Protein AF-A0A9X7WKX1-F1 (afdb_monomer_lite)

Structure (mmCIF, N/CA/C/O backbone):
data_AF-A0A9X7WKX1-F1
#
_entry.id   AF-A0A9X7WKX1-F1
#
loop_
_atom_site.group_PDB
_atom_site.id
_atom_site.type_symbol
_atom_site.label_atom_id
_atom_site.label_alt_id
_atom_site.label_comp_id
_atom_site.label_asym_id
_atom_site.label_entity_id
_atom_site.label_seq_id
_atom_site.pdbx_PDB_ins_code
_atom_site.Cartn_x
_atom_site.Cartn_y
_atom_site.Cartn_z
_atom_site.occupancy
_atom_site.B_iso_or_equiv
_atom_site.auth_seq_id
_atom_site.auth_comp_id
_atom_site.auth_asym_id
_atom_site.auth_atom_id
_atom_site.pdbx_PDB_model_num
ATOM 1 N N . MET A 1 1 ? -19.746 2.395 35.614 1.00 53.59 1 MET A N 1
ATOM 2 C CA . MET A 1 1 ? -18.979 1.524 34.699 1.00 53.59 1 MET A CA 1
ATOM 3 C C . MET A 1 1 ? -17.552 2.041 34.692 1.00 53.59 1 MET A C 1
ATOM 5 O O . MET A 1 1 ? -17.385 3.254 34.691 1.00 53.59 1 MET A O 1
ATOM 9 N N . GLY A 1 2 ? -16.551 1.169 34.827 1.00 64.75 2 GLY A N 1
ATOM 10 C CA . GLY A 1 2 ? -15.150 1.595 34.730 1.00 64.75 2 GLY A CA 1
ATOM 11 C C . GLY A 1 2 ? -14.825 2.104 33.319 1.00 64.75 2 GLY A C 1
ATOM 12 O O . GLY A 1 2 ? -15.605 1.838 32.403 1.00 64.75 2 GLY A O 1
ATOM 13 N N . PRO A 1 3 ? -13.713 2.834 33.128 1.00 78.44 3 PRO A N 1
ATOM 14 C CA . PRO A 1 3 ? -13.304 3.285 31.803 1.00 78.44 3 PRO A CA 1
ATOM 15 C C . PRO A 1 3 ? -13.100 2.075 30.885 1.00 78.44 3 PRO A C 1
ATOM 17 O O . PRO A 1 3 ? -12.323 1.172 31.201 1.00 78.44 3 PRO A O 1
ATOM 20 N N . THR A 1 4 ? -13.805 2.051 29.755 1.00 91.31 4 THR A N 1
ATOM 21 C CA . THR A 1 4 ? -13.655 0.996 28.750 1.00 91.31 4 THR A CA 1
ATOM 22 C C . THR A 1 4 ? -12.301 1.159 28.064 1.00 91.31 4 THR A C 1
ATOM 24 O O . THR A 1 4 ? -11.949 2.249 27.609 1.00 91.31 4 THR A O 1
ATOM 27 N N . ILE A 1 5 ? -11.521 0.080 28.014 1.00 92.38 5 ILE A N 1
ATOM 28 C CA . ILE A 1 5 ? -10.211 0.042 27.359 1.00 92.38 5 ILE A CA 1
ATOM 29 C C . ILE A 1 5 ? -10.339 -0.830 26.119 1.00 92.38 5 ILE A C 1
ATOM 31 O O . ILE A 1 5 ? -10.918 -1.917 26.167 1.00 92.38 5 ILE A O 1
ATOM 35 N N . VAL A 1 6 ? -9.780 -0.365 25.010 1.00 93.75 6 VAL A N 1
ATOM 36 C CA . VAL A 1 6 ? -9.761 -1.088 23.741 1.00 93.75 6 VAL A CA 1
ATOM 37 C C . VAL A 1 6 ? -8.342 -1.212 23.216 1.00 93.75 6 VAL A C 1
ATOM 39 O O . VAL A 1 6 ? -7.499 -0.348 23.449 1.00 93.75 6 VAL A O 1
ATOM 42 N N . ARG A 1 7 ? -8.099 -2.299 22.491 1.00 92.62 7 ARG A N 1
ATOM 43 C CA . ARG A 1 7 ? -6.919 -2.483 21.650 1.00 92.62 7 ARG A CA 1
ATOM 44 C C . ARG A 1 7 ? -7.227 -1.927 20.269 1.00 92.62 7 ARG A C 1
ATOM 46 O O . ARG A 1 7 ? -8.248 -2.291 19.680 1.00 92.62 7 ARG A O 1
ATOM 53 N N . VAL A 1 8 ? -6.361 -1.067 19.755 1.00 92.25 8 VAL A N 1
ATOM 54 C CA . VAL A 1 8 ? -6.493 -0.479 18.421 1.00 92.25 8 VAL A CA 1
ATOM 55 C C . VAL A 1 8 ? -5.255 -0.765 17.588 1.00 92.25 8 VAL A C 1
ATOM 57 O O . VAL A 1 8 ? -4.131 -0.654 18.064 1.00 92.25 8 VAL A O 1
ATOM 60 N N . ALA A 1 9 ? -5.464 -1.116 16.326 1.00 90.56 9 ALA A N 1
ATOM 61 C CA . ALA A 1 9 ? -4.398 -1.304 15.354 1.00 90.56 9 ALA A CA 1
ATOM 62 C C . ALA A 1 9 ? -4.385 -0.109 14.399 1.00 90.56 9 ALA A C 1
ATOM 64 O O . ALA A 1 9 ? -5.309 0.049 13.587 1.00 90.56 9 ALA A O 1
ATOM 65 N N . HIS A 1 10 ? -3.352 0.730 14.500 1.00 88.25 10 HIS A N 1
ATOM 66 C CA . HIS A 1 10 ? -3.158 1.867 13.604 1.00 88.25 10 HIS A CA 1
ATOM 67 C C . HIS A 1 10 ? -2.922 1.383 12.179 1.00 88.25 10 HIS A C 1
ATOM 69 O O . HIS A 1 10 ? -2.057 0.545 11.921 1.00 88.25 10 HIS A O 1
ATOM 75 N N . ARG A 1 11 ? -3.702 1.913 11.240 1.00 85.81 11 ARG A N 1
ATOM 76 C CA . ARG A 1 11 ? -3.636 1.495 9.843 1.00 85.81 11 ARG A CA 1
ATOM 77 C C . ARG A 1 11 ? -4.012 2.638 8.920 1.00 85.81 11 ARG A C 1
ATOM 79 O O . ARG A 1 11 ? -4.818 3.502 9.248 1.00 85.81 11 ARG A O 1
ATOM 86 N N . SER A 1 12 ? -3.426 2.628 7.732 1.00 82.00 12 SER A N 1
ATOM 87 C CA . SER A 1 12 ? -3.843 3.552 6.687 1.00 82.00 12 SER A CA 1
ATOM 88 C C . SER A 1 12 ? -5.227 3.150 6.190 1.00 82.00 12 SER A C 1
ATOM 90 O O . SER A 1 12 ? -5.458 1.982 5.893 1.00 82.00 12 SER A O 1
ATOM 92 N N . LEU A 1 13 ? -6.122 4.126 6.066 1.00 78.50 13 LEU A N 1
ATOM 93 C CA . LEU A 1 13 ? -7.462 3.920 5.519 1.00 78.50 13 LEU A CA 1
ATOM 94 C C . LEU A 1 13 ? -7.427 3.415 4.068 1.00 78.50 13 LEU A C 1
ATOM 96 O O . LEU A 1 13 ? -8.327 2.713 3.634 1.00 78.50 13 LEU A O 1
ATOM 100 N N . THR A 1 14 ? -6.379 3.770 3.322 1.00 71.12 14 THR A N 1
ATOM 101 C CA . THR A 1 14 ? -6.311 3.607 1.864 1.00 71.12 14 THR A CA 1
ATOM 102 C C . THR A 1 14 ? -5.214 2.657 1.394 1.00 71.12 14 THR A C 1
ATOM 104 O O . THR A 1 14 ? -5.159 2.344 0.206 1.00 71.12 14 THR A O 1
ATOM 107 N N . LYS A 1 15 ? -4.339 2.180 2.290 1.00 66.50 15 LYS A N 1
ATOM 108 C CA . LYS A 1 15 ? -3.291 1.208 1.946 1.00 66.50 15 LYS A CA 1
ATOM 109 C C . LYS A 1 15 ? -3.639 -0.165 2.516 1.00 66.50 15 LYS A C 1
ATOM 111 O O . LYS A 1 15 ? -4.034 -0.237 3.679 1.00 66.50 15 LYS A O 1
ATOM 116 N N . PRO A 1 16 ? -3.422 -1.255 1.761 1.00 52.03 16 PRO A N 1
ATOM 117 C CA . PRO A 1 16 ? -3.449 -2.588 2.339 1.00 52.03 16 PRO A CA 1
ATOM 118 C C . PRO A 1 16 ? -2.324 -2.682 3.379 1.00 52.03 16 PRO A C 1
ATOM 120 O O . PRO A 1 16 ? -1.144 -2.552 3.053 1.00 52.03 16 PRO A O 1
ATOM 123 N N . VAL A 1 17 ? -2.696 -2.837 4.648 1.00 51.16 17 VAL A N 1
ATOM 124 C CA . VAL A 1 17 ? -1.765 -3.081 5.756 1.00 51.16 17 VAL A CA 1
ATOM 125 C C . VAL A 1 17 ? -1.775 -4.582 6.038 1.00 51.16 17 VAL A C 1
ATOM 127 O O . VAL A 1 17 ? -2.829 -5.210 6.008 1.00 51.16 17 VAL A O 1
ATOM 130 N N . THR A 1 18 ? -0.601 -5.167 6.262 1.00 48.50 18 THR A N 1
ATOM 131 C CA . THR A 1 18 ? -0.462 -6.547 6.747 1.00 48.50 18 THR A CA 1
ATOM 132 C C . THR A 1 18 ? -1.034 -6.654 8.162 1.00 48.50 18 THR A C 1
ATOM 134 O O . THR A 1 18 ? -0.765 -5.769 8.969 1.00 48.50 18 THR A O 1
ATOM 137 N N . ASP A 1 19 ? -1.783 -7.720 8.459 1.00 50.75 19 ASP A N 1
ATOM 138 C CA . ASP A 1 19 ? -2.612 -7.885 9.675 1.00 50.75 19 ASP A CA 1
ATOM 139 C C . ASP A 1 19 ? -1.870 -7.766 11.031 1.00 50.75 19 ASP A C 1
ATOM 141 O O . ASP A 1 19 ? -2.520 -7.645 12.064 1.00 50.75 19 ASP A O 1
ATOM 145 N N . ASP A 1 20 ? -0.534 -7.707 11.052 1.00 53.47 20 ASP A N 1
ATOM 146 C CA . ASP A 1 20 ? 0.287 -7.820 12.270 1.00 53.47 20 ASP A CA 1
ATOM 147 C C . ASP A 1 20 ? 0.919 -6.491 12.747 1.00 53.47 20 ASP A C 1
ATOM 149 O O . ASP A 1 20 ? 2.050 -6.459 13.241 1.00 53.47 20 ASP A O 1
ATOM 153 N N . GLY A 1 21 ? 0.230 -5.360 12.568 1.00 60.34 21 GLY A N 1
ATOM 154 C CA . GLY A 1 21 ? 0.685 -4.077 13.119 1.00 60.34 21 GLY A CA 1
ATOM 155 C C . GLY A 1 21 ? 0.662 -4.066 14.659 1.00 60.34 21 GLY A C 1
ATOM 156 O O . GLY A 1 21 ? -0.225 -4.687 15.246 1.00 60.34 21 GLY A O 1
ATOM 157 N N . PRO A 1 22 ? 1.595 -3.367 15.339 1.00 71.31 22 PRO A N 1
ATOM 158 C CA . PRO A 1 22 ? 1.547 -3.231 16.792 1.00 71.31 22 PRO A CA 1
ATOM 159 C C . PRO A 1 22 ? 0.233 -2.567 17.217 1.00 71.31 22 PRO A C 1
ATOM 161 O O . PRO A 1 22 ? -0.229 -1.609 16.590 1.00 71.31 22 PRO A O 1
ATOM 164 N N . GLU A 1 23 ? -0.367 -3.096 18.277 1.00 85.88 23 GLU A N 1
ATOM 165 C CA . GLU A 1 23 ? -1.624 -2.593 18.817 1.00 85.88 23 GLU A CA 1
ATOM 166 C C . GLU A 1 23 ? -1.370 -1.690 20.017 1.00 85.88 23 GLU A C 1
ATOM 168 O O . GLU A 1 23 ? -0.613 -2.039 20.924 1.00 85.88 23 GLU A O 1
ATOM 173 N N . ASP A 1 24 ? -2.065 -0.559 20.042 1.00 88.81 24 ASP A N 1
ATOM 174 C CA . ASP A 1 24 ? -2.047 0.378 21.154 1.00 88.81 24 ASP A CA 1
ATOM 175 C C . ASP A 1 24 ? -3.282 0.167 22.039 1.00 88.81 24 ASP A C 1
ATOM 177 O O . ASP A 1 24 ? -4.372 -0.176 21.572 1.00 88.81 24 ASP A O 1
ATOM 181 N N . LEU A 1 25 ? -3.125 0.402 23.342 1.00 91.62 25 LEU A N 1
ATOM 182 C CA . LEU A 1 25 ? -4.244 0.472 24.279 1.00 91.62 25 LEU A CA 1
ATOM 183 C C . LEU A 1 25 ? -4.760 1.909 24.347 1.00 91.62 25 LEU A C 1
ATOM 185 O O . LEU A 1 25 ? -3.996 2.845 24.590 1.00 91.62 25 LEU A O 1
ATOM 189 N N . CYS A 1 26 ? -6.065 2.079 24.159 1.00 92.06 26 CYS A N 1
ATOM 190 C CA . CYS A 1 26 ? -6.727 3.376 24.229 1.00 92.06 26 CYS A CA 1
ATOM 191 C C . CYS A 1 26 ? -7.961 3.332 25.131 1.00 92.06 26 CYS A C 1
ATOM 193 O O . CYS A 1 26 ? -8.640 2.309 25.253 1.00 92.06 26 CYS A O 1
ATOM 195 N N . HIS A 1 27 ? -8.282 4.476 25.726 1.00 93.31 27 HIS A N 1
ATOM 196 C CA . HIS A 1 27 ? -9.564 4.712 26.366 1.00 93.31 27 HIS A CA 1
ATOM 197 C C . HIS A 1 27 ? -10.660 4.908 25.321 1.00 93.31 27 HIS A C 1
ATOM 199 O O . HIS A 1 27 ? -10.499 5.659 24.357 1.00 93.31 27 HIS A O 1
ATOM 205 N N . TRP A 1 28 ? -11.790 4.250 25.558 1.00 94.12 28 TRP A N 1
ATOM 206 C CA . TRP A 1 28 ? -13.016 4.398 24.794 1.00 94.12 28 TRP A CA 1
ATOM 207 C C . TRP A 1 28 ? -13.967 5.352 25.535 1.00 94.12 28 TRP A C 1
ATOM 209 O O . TRP A 1 28 ? -14.493 4.974 26.586 1.00 94.12 28 TRP A O 1
ATOM 219 N N . PRO A 1 29 ? -14.167 6.590 25.041 1.00 94.25 29 PRO A N 1
ATOM 220 C CA . PRO A 1 29 ? -14.955 7.605 25.743 1.00 94.25 29 PRO A CA 1
ATOM 221 C C . PRO A 1 29 ? -16.451 7.585 25.394 1.00 94.25 29 PRO A C 1
ATOM 223 O O . PRO A 1 29 ? -17.206 8.373 25.960 1.00 94.25 29 PRO A O 1
ATOM 226 N N . PHE A 1 30 ? -16.877 6.752 24.441 1.00 92.25 30 PHE A N 1
ATOM 227 C CA . PHE A 1 30 ? -18.248 6.753 23.931 1.00 92.25 30 PHE A CA 1
ATOM 228 C C . PHE A 1 30 ? -19.162 5.854 24.767 1.00 92.25 30 PHE A C 1
ATOM 230 O O . PHE A 1 30 ? -18.710 4.900 25.404 1.00 92.25 30 PHE A O 1
ATOM 237 N N . ASN A 1 31 ? -20.457 6.169 24.760 1.00 90.81 31 ASN A N 1
ATOM 238 C CA . ASN A 1 31 ? -21.457 5.418 25.520 1.00 90.81 31 ASN A CA 1
ATOM 239 C C . ASN A 1 31 ? -21.794 4.085 24.846 1.00 90.81 31 ASN A C 1
ATOM 241 O O . ASN A 1 31 ? -22.137 3.113 25.520 1.00 90.81 31 ASN A O 1
ATOM 245 N N . GLU A 1 32 ? -21.703 4.039 23.520 1.00 91.25 32 GLU A N 1
ATOM 246 C CA . GLU A 1 32 ? -21.890 2.831 22.733 1.00 91.25 32 GLU A CA 1
ATOM 247 C C . GLU A 1 32 ? -20.738 1.851 22.992 1.00 91.25 32 GLU A C 1
ATOM 249 O O . GLU A 1 32 ? -19.590 2.278 23.120 1.00 91.25 32 GLU A O 1
ATOM 254 N N . PRO A 1 33 ? -20.993 0.534 23.065 1.00 90.50 33 PRO A N 1
ATOM 255 C CA . PRO A 1 33 ? -19.921 -0.438 23.222 1.00 90.50 33 PRO A CA 1
ATOM 256 C C . PRO A 1 33 ? -19.026 -0.473 21.968 1.00 90.50 33 PRO A C 1
ATOM 258 O O . PRO A 1 33 ? -19.538 -0.401 20.849 1.00 90.50 33 PRO A O 1
ATOM 261 N N . PRO A 1 34 ? -17.699 -0.631 22.124 1.00 93.38 34 PRO A N 1
ATOM 262 C CA . PRO A 1 34 ? -16.788 -0.739 20.990 1.00 93.38 34 PRO A CA 1
ATOM 263 C C . PRO A 1 34 ? -17.034 -2.023 20.196 1.00 93.38 34 PRO A C 1
ATOM 265 O O . PRO A 1 34 ? -17.120 -3.111 20.772 1.00 93.38 34 PRO A O 1
ATOM 268 N N . VAL A 1 35 ? -17.071 -1.912 18.868 1.00 92.38 35 VAL A N 1
ATOM 269 C CA . VAL A 1 35 ? -17.246 -3.057 17.966 1.00 92.38 35 VAL A CA 1
ATOM 270 C C . VAL A 1 35 ? -15.903 -3.422 17.319 1.00 92.38 35 VAL A C 1
ATOM 272 O O . VAL A 1 35 ? -15.281 -2.566 16.688 1.00 92.38 35 VAL A O 1
ATOM 275 N N . PRO A 1 36 ? -15.417 -4.673 17.440 1.00 91.38 36 PRO A N 1
ATOM 276 C CA . PRO A 1 36 ? -14.225 -5.114 16.717 1.00 91.38 36 PRO A CA 1
ATOM 277 C C . PRO A 1 36 ? -14.387 -4.946 15.199 1.00 91.38 36 PRO A C 1
ATOM 279 O O . PRO A 1 36 ? -15.425 -5.284 14.640 1.00 91.38 36 PRO A O 1
ATOM 282 N N . GLY A 1 37 ? -13.357 -4.434 14.527 1.00 88.00 37 GLY A N 1
ATOM 283 C CA . GLY A 1 37 ? -13.385 -4.107 13.098 1.00 88.00 37 GLY A CA 1
ATOM 284 C C . GLY A 1 37 ? -13.839 -2.677 12.784 1.00 88.00 37 GLY A C 1
ATOM 285 O O . GLY A 1 37 ? -13.624 -2.213 11.666 1.00 88.00 37 GLY A O 1
ATOM 286 N N . GLN A 1 38 ? -14.392 -1.950 13.759 1.00 91.31 38 GLN A N 1
ATOM 287 C CA . GLN A 1 38 ? -14.825 -0.568 13.576 1.00 91.31 38 GLN A CA 1
ATOM 288 C C . GLN A 1 38 ? -13.639 0.390 13.437 1.00 91.31 38 GLN A C 1
ATOM 290 O O . GLN A 1 38 ? -12.647 0.291 14.167 1.00 91.31 38 GLN A O 1
ATOM 295 N N . TRP A 1 39 ? -13.768 1.347 12.519 1.00 93.88 39 TRP A N 1
ATOM 296 C CA . TRP A 1 39 ? -12.774 2.389 12.299 1.00 93.88 39 TRP A CA 1
ATOM 297 C C . TRP A 1 39 ? -12.916 3.528 13.302 1.00 93.88 39 TRP A C 1
ATOM 299 O O . TRP A 1 39 ? -14.013 3.977 13.632 1.00 93.88 39 TRP A O 1
ATOM 309 N N . VAL A 1 40 ? -11.776 4.017 13.775 1.00 94.56 40 VAL A N 1
ATOM 310 C CA . VAL A 1 40 ? -11.671 5.112 14.737 1.00 94.56 40 VAL A CA 1
ATOM 311 C C . VAL A 1 40 ? -10.495 6.020 14.390 1.00 94.56 40 VAL A C 1
ATOM 313 O O . VAL A 1 40 ? -9.569 5.625 13.683 1.00 94.56 40 VAL A O 1
ATOM 316 N N . ILE A 1 41 ? -10.516 7.239 14.919 1.00 94.00 41 ILE A N 1
ATOM 317 C CA . ILE A 1 41 ? -9.353 8.119 14.993 1.00 94.00 41 ILE A CA 1
ATOM 318 C C . ILE A 1 41 ? -8.783 8.006 16.399 1.00 94.00 41 ILE A C 1
ATOM 320 O O . ILE A 1 41 ? -9.436 8.387 17.373 1.00 94.00 41 ILE A O 1
ATOM 324 N N . ALA A 1 42 ? -7.567 7.486 16.493 1.00 92.50 42 ALA A N 1
ATOM 325 C CA . ALA A 1 42 ? -6.819 7.380 17.732 1.00 92.50 42 ALA A CA 1
ATOM 326 C C . ALA A 1 42 ? -5.481 8.129 17.598 1.00 92.50 42 ALA A C 1
ATOM 328 O O . ALA A 1 42 ? -4.859 8.104 16.533 1.00 92.50 42 ALA A O 1
ATOM 329 N N . PRO A 1 43 ? -5.009 8.804 18.651 1.00 89.88 43 PRO A N 1
ATOM 330 C CA . PRO A 1 43 ? -3.693 9.431 18.651 1.00 89.88 43 PRO A CA 1
ATOM 331 C C . PRO A 1 43 ? -2.566 8.387 18.760 1.00 89.88 43 PRO A C 1
ATOM 333 O O . PRO A 1 43 ? -2.614 7.467 19.575 1.00 89.88 43 PRO A O 1
ATOM 336 N N . THR A 1 44 ? -1.486 8.566 18.003 1.00 85.31 44 THR A N 1
ATOM 337 C CA . THR A 1 44 ? -0.216 7.842 18.203 1.00 85.31 44 THR A CA 1
ATOM 338 C C . THR A 1 44 ? 0.714 8.657 19.111 1.00 85.31 44 THR A C 1
ATOM 340 O O . THR A 1 44 ? 0.339 9.704 19.630 1.00 85.31 44 THR A O 1
ATOM 343 N N . SER A 1 45 ? 1.929 8.171 19.388 1.00 79.94 45 SER A N 1
ATOM 344 C CA . SER A 1 45 ? 2.945 8.981 20.088 1.00 79.94 45 SER A CA 1
ATOM 345 C C . SER A 1 45 ? 3.443 10.164 19.248 1.00 79.94 45 SER A C 1
ATOM 347 O O . SER A 1 45 ? 4.023 11.095 19.797 1.00 79.94 45 SER A O 1
ATOM 349 N N . VAL A 1 46 ? 3.219 10.125 17.931 1.00 81.88 46 VAL A N 1
ATOM 350 C CA . VAL A 1 46 ? 3.753 11.092 16.962 1.00 81.88 46 VAL A CA 1
ATOM 351 C C . VAL A 1 46 ? 2.653 11.980 16.372 1.00 81.88 46 VAL A C 1
ATOM 353 O O . VAL A 1 46 ? 2.902 13.136 16.050 1.00 81.88 46 VAL A O 1
ATOM 356 N N . GLN A 1 47 ? 1.438 11.454 16.216 1.00 82.69 47 GLN A N 1
ATOM 357 C CA . GLN A 1 47 ? 0.323 12.117 15.535 1.00 82.69 47 GLN A CA 1
ATOM 358 C C . GLN A 1 47 ? -0.897 12.185 16.449 1.00 82.69 47 GLN A C 1
ATOM 360 O O . GLN A 1 47 ? -1.298 11.172 17.017 1.00 82.69 47 GLN A O 1
ATOM 365 N N . ALA A 1 48 ? -1.517 13.362 16.539 1.00 83.56 48 ALA A N 1
ATOM 366 C CA . ALA A 1 48 ? -2.738 13.564 17.320 1.00 83.56 48 ALA A CA 1
ATOM 367 C C . ALA A 1 48 ? -3.967 12.877 16.697 1.00 83.56 48 ALA A C 1
ATOM 369 O O . ALA A 1 48 ? -4.879 12.480 17.416 1.00 83.56 48 ALA A O 1
ATOM 370 N N . GLU A 1 49 ? -3.975 12.697 15.375 1.00 87.56 49 GLU A N 1
ATOM 371 C CA . GLU A 1 49 ? -5.054 12.030 14.651 1.00 87.56 49 GLU A CA 1
ATOM 372 C C . GLU A 1 49 ? -4.474 10.978 13.710 1.00 87.56 49 GLU A C 1
ATOM 374 O O . GLU A 1 49 ? -3.743 11.291 12.771 1.00 87.56 49 GLU A O 1
ATOM 379 N N . SER A 1 50 ? -4.785 9.712 13.975 1.00 88.94 50 SER A N 1
ATOM 380 C CA . SER A 1 50 ? -4.393 8.593 13.130 1.00 88.94 50 SER A CA 1
ATOM 381 C C . SER A 1 50 ? -5.554 7.618 13.000 1.00 88.94 50 SER A C 1
ATOM 383 O O . SER A 1 50 ? -6.209 7.283 13.987 1.00 88.94 50 SER A O 1
ATOM 385 N N . TYR A 1 51 ? -5.811 7.151 11.779 1.00 90.56 51 TYR A N 1
ATOM 386 C CA . TYR A 1 51 ? -6.791 6.096 11.561 1.00 90.56 51 TYR A CA 1
ATOM 387 C C . TYR A 1 51 ? -6.324 4.802 12.232 1.00 90.56 51 TYR A C 1
ATOM 389 O O . TYR A 1 51 ? -5.168 4.381 12.121 1.00 90.56 51 TYR A O 1
ATOM 397 N N . ALA A 1 52 ? -7.248 4.157 12.924 1.00 91.38 52 ALA A N 1
ATOM 398 C CA . ALA A 1 52 ? -7.045 2.865 13.540 1.00 91.38 52 ALA A CA 1
ATOM 399 C C . ALA A 1 52 ? -8.329 2.045 13.452 1.00 91.38 52 ALA A C 1
ATOM 401 O O . ALA A 1 52 ? -9.409 2.561 13.165 1.00 91.38 52 ALA A O 1
ATOM 402 N N . VAL A 1 53 ? -8.203 0.753 13.711 1.00 91.88 53 VAL A N 1
ATOM 403 C CA . VAL A 1 53 ? -9.349 -0.145 13.839 1.00 91.88 53 VAL A CA 1
ATOM 404 C C . VAL A 1 53 ? -9.326 -0.778 15.209 1.00 91.88 53 VAL A C 1
ATOM 406 O O . VAL A 1 53 ? -8.272 -1.197 15.689 1.00 91.88 53 VAL A O 1
ATOM 409 N N . VAL A 1 54 ? -10.501 -0.870 15.817 1.00 93.06 54 VAL A N 1
ATOM 410 C CA . VAL A 1 54 ? -10.698 -1.578 17.077 1.00 93.06 54 VAL A CA 1
ATOM 411 C C . VAL A 1 54 ? -10.433 -3.066 16.850 1.00 93.06 54 VAL A C 1
ATOM 413 O O . VAL A 1 54 ? -11.174 -3.739 16.139 1.00 93.06 54 VAL A O 1
ATOM 416 N N . ALA A 1 55 ? -9.375 -3.595 17.456 1.00 90.75 55 ALA A N 1
ATOM 417 C CA . ALA A 1 55 ? -9.040 -5.018 17.409 1.00 90.75 55 ALA A CA 1
ATOM 418 C C . ALA A 1 55 ? -9.810 -5.826 18.469 1.00 90.75 55 ALA A C 1
ATOM 420 O O . ALA A 1 55 ? -9.972 -7.040 18.349 1.00 90.75 55 ALA A O 1
ATOM 421 N N . GLY A 1 56 ? -10.284 -5.161 19.524 1.00 90.62 56 GLY A N 1
ATOM 422 C CA . GLY A 1 56 ? -11.113 -5.750 20.570 1.00 90.62 56 GLY A CA 1
ATOM 423 C C . GLY A 1 56 ? -10.992 -5.008 21.897 1.00 90.62 56 GLY A C 1
ATOM 424 O O . GLY A 1 56 ? -10.367 -3.951 21.983 1.00 90.62 56 GLY A O 1
ATOM 425 N N . LEU A 1 57 ? -11.573 -5.581 22.950 1.00 91.38 57 LEU A N 1
ATOM 426 C CA . LEU A 1 57 ? -11.429 -5.062 24.311 1.00 91.38 57 LEU A CA 1
ATOM 427 C C . LEU A 1 57 ? -10.001 -5.287 24.829 1.00 91.38 57 LEU A C 1
ATOM 429 O O . LEU A 1 57 ? -9.391 -6.331 24.583 1.00 91.38 57 LEU A O 1
ATOM 433 N N . GLY A 1 58 ? -9.470 -4.297 25.542 1.00 85.81 58 GLY A N 1
ATOM 434 C CA . GLY A 1 58 ? -8.225 -4.411 26.298 1.00 85.81 58 GLY A CA 1
ATOM 435 C C . GLY A 1 58 ? -8.489 -4.900 27.722 1.00 85.81 58 GLY A C 1
ATOM 436 O O . GLY A 1 58 ? -9.595 -4.749 28.247 1.00 85.81 58 GLY A O 1
ATOM 437 N N . LYS A 1 59 ? -7.478 -5.485 28.369 1.00 84.19 59 LYS A N 1
ATOM 438 C CA . LYS A 1 59 ? -7.573 -5.857 29.785 1.00 84.19 59 LYS A CA 1
ATOM 439 C C . LYS A 1 59 ? -7.146 -4.680 30.653 1.00 84.19 59 LYS A C 1
ATOM 441 O O . LYS A 1 59 ? -6.164 -4.006 30.361 1.00 84.19 59 LYS A O 1
ATOM 446 N N . ALA A 1 60 ? -7.856 -4.467 31.759 1.00 75.44 60 ALA A N 1
ATOM 447 C CA . ALA A 1 60 ? -7.532 -3.401 32.705 1.00 75.44 60 ALA A CA 1
ATOM 448 C C . ALA A 1 60 ? -6.145 -3.573 33.354 1.00 75.44 60 ALA A C 1
ATOM 450 O O . ALA A 1 60 ? -5.507 -2.581 33.698 1.00 75.44 60 ALA A O 1
ATOM 451 N N . ASP A 1 61 ? -5.665 -4.812 33.494 1.00 77.31 61 ASP A N 1
ATOM 452 C CA . ASP A 1 61 ? -4.332 -5.090 34.038 1.00 77.31 61 ASP A CA 1
ATOM 453 C C . ASP A 1 61 ? -3.208 -4.630 33.104 1.00 77.31 61 ASP A C 1
ATOM 455 O O . ASP A 1 61 ? -2.207 -4.105 33.586 1.00 77.31 61 ASP A O 1
ATOM 459 N N . ASP A 1 62 ? -3.410 -4.725 31.787 1.00 72.81 62 ASP A N 1
ATOM 460 C CA . ASP A 1 62 ? -2.428 -4.308 30.776 1.00 72.81 62 ASP A CA 1
ATOM 461 C C . ASP A 1 62 ? -2.292 -2.772 30.706 1.00 72.81 62 ASP A C 1
ATOM 463 O O . ASP A 1 62 ? -1.313 -2.241 30.190 1.00 72.81 62 ASP A O 1
ATOM 467 N N . ALA A 1 63 ? -3.269 -2.046 31.259 1.00 71.94 63 ALA A N 1
ATOM 468 C CA . ALA A 1 63 ? -3.289 -0.589 31.341 1.00 71.94 63 ALA A CA 1
ATOM 469 C C . ALA A 1 63 ? -2.690 -0.025 32.641 1.00 71.94 63 ALA A C 1
ATOM 471 O O . ALA A 1 63 ? -2.534 1.193 32.769 1.00 71.94 63 ALA A O 1
ATOM 472 N N . LYS A 1 64 ? -2.374 -0.868 33.636 1.00 70.69 64 LYS A N 1
ATOM 473 C CA . LYS A 1 64 ? -1.881 -0.400 34.940 1.00 70.69 64 LYS A CA 1
ATOM 474 C C . LYS A 1 64 ? -0.531 0.308 34.786 1.00 70.69 64 LYS A C 1
ATOM 476 O O . LYS A 1 64 ? 0.478 -0.313 34.479 1.00 70.69 64 LYS A O 1
ATOM 481 N N . GLY A 1 65 ? -0.521 1.616 35.045 1.00 68.94 65 GLY A N 1
ATOM 482 C CA . GLY A 1 65 ? 0.674 2.466 34.970 1.00 68.94 65 GLY A CA 1
ATOM 483 C C . GLY A 1 65 ? 0.962 3.051 33.583 1.00 68.94 65 GLY A C 1
ATOM 484 O O . GLY A 1 65 ? 1.873 3.867 33.459 1.00 68.94 65 GLY A O 1
ATOM 485 N N . ALA A 1 66 ? 0.182 2.695 32.559 1.00 73.19 66 ALA A N 1
ATOM 486 C CA . ALA A 1 66 ? 0.292 3.286 31.232 1.00 73.19 66 ALA A CA 1
ATOM 487 C C . ALA A 1 66 ? -0.573 4.552 31.135 1.00 73.19 66 ALA A C 1
ATOM 489 O O . ALA A 1 66 ? -1.760 4.536 31.466 1.00 73.19 66 ALA A O 1
ATOM 490 N N . ALA A 1 67 ? 0.004 5.650 30.642 1.00 80.75 67 ALA A N 1
ATOM 491 C CA . ALA A 1 67 ? -0.762 6.829 30.249 1.00 80.75 67 ALA A CA 1
ATOM 492 C C . ALA A 1 67 ? -1.506 6.519 28.941 1.00 80.75 67 ALA A C 1
ATOM 494 O O . ALA A 1 67 ? -0.995 6.756 27.844 1.00 80.75 67 ALA A O 1
ATOM 495 N N . LEU A 1 68 ? -2.687 5.915 29.063 1.00 87.94 68 LEU A N 1
ATOM 496 C CA . LEU A 1 68 ? -3.513 5.573 27.915 1.00 87.94 68 LEU A CA 1
ATOM 497 C C . LEU A 1 68 ? -4.041 6.841 27.250 1.00 87.94 68 LEU A C 1
ATOM 499 O O . LEU A 1 68 ? -4.548 7.752 27.907 1.00 87.94 68 LEU A O 1
ATOM 503 N N . LYS A 1 69 ? -3.959 6.874 25.924 1.00 91.75 69 LYS A N 1
ATOM 504 C CA . LYS A 1 69 ? -4.573 7.939 25.138 1.00 91.75 69 LYS A CA 1
ATOM 505 C C . LYS A 1 69 ? -6.051 7.632 24.908 1.00 91.75 69 LYS A C 1
ATOM 507 O O . LYS A 1 69 ? -6.478 6.487 25.031 1.00 91.75 69 LYS A O 1
ATOM 512 N N . THR A 1 70 ? -6.827 8.643 24.544 1.00 94.25 70 THR A N 1
ATOM 513 C CA . THR A 1 70 ? -8.275 8.510 24.331 1.00 94.25 70 THR A CA 1
ATOM 514 C C . THR A 1 70 ? -8.598 8.534 22.845 1.00 94.25 70 THR A C 1
ATOM 516 O O . THR A 1 70 ? -8.024 9.329 22.105 1.00 94.25 70 THR A O 1
ATOM 519 N N . ILE A 1 71 ? -9.518 7.673 22.408 1.00 94.25 71 ILE A N 1
ATOM 520 C CA . ILE A 1 71 ? -10.035 7.706 21.037 1.00 94.25 71 ILE A CA 1
ATOM 521 C C . ILE A 1 71 ? -10.772 9.024 20.806 1.00 94.25 71 ILE A C 1
ATOM 523 O O . ILE A 1 71 ? -11.642 9.399 21.587 1.00 94.25 71 ILE A O 1
ATOM 527 N N . THR A 1 72 ? -10.443 9.705 19.713 1.00 95.12 72 THR A N 1
ATOM 528 C CA . THR A 1 72 ? -10.983 11.029 19.391 1.00 95.12 72 THR A CA 1
ATOM 529 C C . THR A 1 72 ? -12.344 10.931 18.712 1.00 95.12 72 THR A C 1
ATOM 531 O O . THR A 1 72 ? -13.254 11.696 19.023 1.00 95.12 72 THR A O 1
ATOM 534 N N . LYS A 1 73 ? -12.496 9.996 17.766 1.00 95.12 73 LYS A N 1
ATOM 535 C CA . LYS A 1 73 ? -13.699 9.888 16.930 1.00 95.12 73 LYS A CA 1
ATOM 536 C C . LYS A 1 73 ? -13.930 8.451 16.462 1.00 95.12 73 LYS A C 1
ATOM 538 O O . LYS A 1 73 ? -12.979 7.754 16.121 1.00 95.12 73 LYS A O 1
ATOM 543 N N . VAL A 1 74 ? -15.194 8.042 16.378 1.00 94.75 74 VAL A N 1
ATOM 544 C CA . VAL A 1 74 ? -15.625 6.867 15.607 1.00 94.75 74 VAL A CA 1
ATOM 545 C C . VAL A 1 74 ? -15.819 7.275 14.148 1.00 94.75 74 VAL A C 1
ATOM 547 O O . VAL A 1 74 ? -16.487 8.272 13.872 1.00 94.75 74 VAL A O 1
ATOM 550 N N . VAL A 1 75 ? -15.224 6.532 13.217 1.00 93.94 75 VAL A N 1
ATOM 551 C CA . VAL A 1 75 ? -15.354 6.792 11.779 1.00 93.94 75 VAL A CA 1
ATOM 552 C C . VAL A 1 75 ? -16.527 5.965 11.239 1.00 93.94 75 VAL A C 1
ATOM 554 O O . VAL A 1 75 ? -16.482 4.736 11.345 1.00 93.94 75 VAL A O 1
ATOM 557 N N . PRO A 1 76 ? -17.571 6.607 10.685 1.00 92.81 76 PRO A N 1
ATOM 558 C CA . PRO A 1 76 ? -18.690 5.908 10.063 1.00 92.81 76 PRO A CA 1
ATOM 559 C C . PRO A 1 76 ? -18.249 5.030 8.886 1.00 92.81 76 PRO A C 1
ATOM 561 O O . PRO A 1 76 ? -17.288 5.350 8.184 1.00 92.81 76 PRO A O 1
ATOM 564 N N . GLU A 1 77 ? -18.952 3.923 8.652 1.00 88.56 77 GLU A N 1
ATOM 565 C CA . GLU A 1 77 ? -18.610 2.982 7.578 1.00 88.56 77 GLU A CA 1
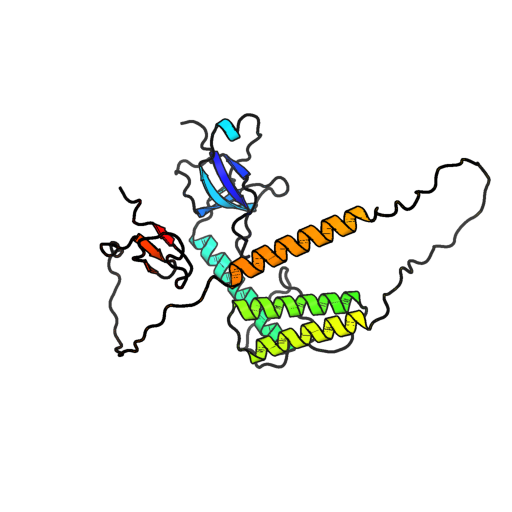ATOM 566 C C . GLU A 1 77 ? -18.743 3.628 6.191 1.00 88.56 77 GLU A C 1
ATOM 568 O O . GLU A 1 77 ? -17.931 3.369 5.303 1.00 88.56 77 GLU A O 1
ATOM 573 N N . GLU A 1 78 ? -19.706 4.533 6.018 1.00 90.88 78 GLU A N 1
ATOM 574 C CA . GLU A 1 78 ? -19.888 5.315 4.799 1.00 90.88 78 GLU A CA 1
ATOM 575 C C . GLU A 1 78 ? -18.699 6.240 4.504 1.00 90.88 78 GLU A C 1
ATOM 577 O O . GLU A 1 78 ? -18.269 6.326 3.353 1.00 90.88 78 GLU A O 1
ATOM 582 N N . ASP A 1 79 ? -18.105 6.857 5.531 1.00 90.00 79 ASP A N 1
ATOM 583 C CA . ASP A 1 79 ? -16.924 7.716 5.387 1.00 90.00 79 ASP A CA 1
ATOM 584 C C . ASP A 1 79 ? -15.698 6.877 4.986 1.00 90.00 79 ASP A C 1
ATOM 586 O O . ASP A 1 79 ? -14.903 7.277 4.129 1.00 90.00 79 ASP A O 1
ATOM 590 N N . VAL A 1 80 ? -15.560 5.679 5.569 1.00 88.25 80 VAL A N 1
ATOM 591 C CA . VAL A 1 80 ? -14.519 4.705 5.198 1.00 88.25 80 VAL A CA 1
ATOM 592 C C . VAL A 1 80 ? -14.693 4.278 3.742 1.00 88.25 80 VAL A C 1
ATOM 594 O O . VAL A 1 80 ? -13.734 4.307 2.967 1.00 88.25 80 VAL A O 1
ATOM 597 N N . ALA A 1 81 ? -15.912 3.897 3.354 1.00 86.94 81 ALA A N 1
ATOM 598 C CA . ALA A 1 81 ? -16.230 3.475 1.998 1.00 86.94 81 ALA A CA 1
ATOM 599 C C . ALA A 1 81 ? -15.957 4.596 0.989 1.00 86.94 81 ALA A C 1
ATOM 601 O O . ALA A 1 81 ? -15.353 4.347 -0.056 1.00 86.94 81 ALA A O 1
ATOM 602 N N . GLU A 1 82 ? -16.330 5.834 1.310 1.00 88.88 82 GLU A N 1
ATOM 603 C CA . GLU A 1 82 ? -16.077 6.991 0.458 1.00 88.88 82 GLU A CA 1
ATOM 604 C C . GLU A 1 82 ? -14.585 7.241 0.251 1.00 88.88 82 GLU A C 1
ATOM 606 O O . GLU A 1 82 ? -14.121 7.390 -0.884 1.00 88.88 82 GLU A O 1
ATOM 611 N N . ALA A 1 83 ? -13.807 7.215 1.331 1.00 85.25 83 ALA A N 1
ATOM 612 C CA . ALA A 1 83 ? -12.367 7.389 1.247 1.00 85.25 83 ALA A CA 1
ATOM 613 C C . ALA A 1 83 ? -11.694 6.275 0.427 1.00 85.25 83 ALA A C 1
ATOM 615 O O . ALA A 1 83 ? -10.799 6.553 -0.375 1.00 85.25 83 ALA A O 1
ATOM 616 N N . LEU A 1 84 ? -12.155 5.027 0.566 1.00 85.00 84 LEU A N 1
ATOM 617 C CA . LEU A 1 84 ? -11.691 3.902 -0.247 1.00 85.00 84 LEU A CA 1
ATOM 618 C C . LEU A 1 84 ? -12.046 4.079 -1.731 1.00 85.00 84 LEU A C 1
ATOM 620 O O . LEU A 1 84 ? -11.195 3.839 -2.593 1.00 85.00 84 LEU A O 1
ATOM 624 N N . ARG A 1 85 ? -13.268 4.532 -2.055 1.00 85.62 85 ARG A N 1
ATOM 625 C CA . ARG A 1 85 ? -13.674 4.841 -3.441 1.00 85.62 85 ARG A CA 1
ATOM 626 C C . ARG A 1 85 ? -12.783 5.921 -4.043 1.00 85.62 85 ARG A C 1
ATOM 628 O O . ARG A 1 85 ? -12.293 5.736 -5.159 1.00 85.62 85 ARG A O 1
ATOM 635 N N . LYS A 1 86 ? -12.547 7.012 -3.310 1.00 84.69 86 LYS A N 1
ATOM 636 C CA . LYS A 1 86 ? -11.683 8.115 -3.745 1.00 84.69 86 LYS A CA 1
ATOM 637 C C . LYS A 1 86 ? -10.250 7.636 -3.986 1.00 84.69 86 LYS A C 1
ATOM 639 O O . LYS A 1 86 ? -9.716 7.849 -5.071 1.00 84.69 86 LYS A O 1
ATOM 644 N N . ALA A 1 87 ? -9.669 6.898 -3.042 1.00 82.50 87 ALA A N 1
ATOM 645 C CA . ALA A 1 87 ? -8.314 6.365 -3.173 1.00 82.50 87 ALA A CA 1
ATOM 646 C C . ALA A 1 87 ? -8.163 5.409 -4.366 1.00 82.50 87 ALA A C 1
ATOM 648 O O . ALA A 1 87 ? -7.177 5.473 -5.104 1.00 82.50 87 ALA A O 1
ATOM 649 N N . LYS A 1 88 ? -9.163 4.549 -4.599 1.00 83.50 88 LYS A N 1
ATOM 650 C CA . LYS A 1 88 ? -9.202 3.666 -5.770 1.00 83.50 88 LYS A CA 1
ATOM 651 C C . LYS A 1 88 ? -9.286 4.460 -7.076 1.00 83.50 88 LYS A C 1
ATOM 653 O O . LYS A 1 88 ? -8.603 4.110 -8.038 1.00 83.50 88 LYS A O 1
ATOM 658 N N . ALA A 1 89 ? -10.100 5.516 -7.119 1.00 83.38 89 ALA A N 1
ATOM 659 C CA . ALA A 1 89 ? -10.226 6.379 -8.291 1.00 83.38 89 ALA A CA 1
ATOM 660 C C . ALA A 1 89 ? -8.908 7.105 -8.609 1.00 83.38 89 ALA A C 1
ATOM 662 O O . ALA A 1 89 ? -8.473 7.105 -9.759 1.00 83.38 89 ALA A O 1
ATOM 663 N N . GLU A 1 90 ? -8.232 7.647 -7.596 1.00 83.06 90 GLU A N 1
ATOM 664 C CA . GLU A 1 90 ? -6.917 8.279 -7.750 1.00 83.06 90 GLU A CA 1
ATOM 665 C C . GLU A 1 90 ? -5.849 7.279 -8.216 1.00 83.06 90 GLU A C 1
ATOM 667 O O . GLU A 1 90 ? -5.084 7.566 -9.138 1.00 83.06 90 GLU A O 1
ATOM 672 N N . THR A 1 91 ? -5.848 6.070 -7.645 1.00 84.62 91 THR A N 1
ATOM 673 C CA . THR A 1 91 ? -4.952 4.981 -8.058 1.00 84.62 91 THR A CA 1
ATOM 674 C C . THR A 1 91 ? -5.147 4.642 -9.536 1.00 84.62 91 THR A C 1
ATOM 676 O O . THR A 1 91 ? -4.176 4.484 -10.278 1.00 84.62 91 THR A O 1
ATOM 679 N N . MET A 1 92 ? -6.402 4.559 -9.986 1.00 85.25 92 MET A N 1
ATOM 680 C CA . MET A 1 92 ? -6.725 4.281 -11.384 1.00 85.25 92 MET A CA 1
ATOM 681 C C . MET A 1 92 ? -6.297 5.428 -12.309 1.00 85.25 92 MET A C 1
ATOM 683 O O . MET A 1 92 ? -5.710 5.175 -13.359 1.00 85.25 92 MET A O 1
ATOM 687 N N . ALA A 1 93 ? -6.509 6.682 -11.901 1.00 83.69 93 ALA A N 1
ATOM 688 C CA . ALA A 1 93 ? -6.052 7.850 -12.652 1.00 83.69 93 ALA A CA 1
ATOM 689 C C . ALA A 1 93 ? -4.523 7.857 -12.830 1.00 83.69 93 ALA A C 1
ATOM 691 O O . ALA A 1 93 ? -4.015 8.126 -13.922 1.00 83.69 93 ALA A O 1
ATOM 692 N N . TRP A 1 94 ? -3.782 7.485 -11.785 1.00 85.81 94 TRP A N 1
ATOM 693 C CA . TRP A 1 94 ? -2.330 7.342 -11.847 1.00 85.81 94 TRP A CA 1
ATOM 694 C C . TRP A 1 94 ? -1.883 6.197 -12.771 1.00 85.81 94 TRP A C 1
ATOM 696 O O . TRP A 1 94 ? -0.979 6.379 -13.591 1.00 85.81 94 TRP A O 1
ATOM 706 N N . LEU A 1 95 ? -2.551 5.036 -12.717 1.00 89.00 95 LEU A N 1
ATOM 707 C CA . LEU A 1 95 ? -2.292 3.923 -13.640 1.00 89.00 95 LEU A CA 1
ATOM 708 C C . LEU A 1 95 ? -2.581 4.291 -15.100 1.00 89.00 95 LEU A C 1
ATOM 710 O O . LEU A 1 95 ? -1.830 3.891 -15.989 1.00 89.00 95 LEU A O 1
ATOM 714 N N . TRP A 1 96 ? -3.619 5.081 -15.368 1.00 87.94 96 TRP A N 1
ATOM 715 C CA . TRP A 1 96 ? -3.913 5.574 -16.715 1.00 87.94 96 TRP A CA 1
ATOM 716 C C . TRP A 1 96 ? -2.841 6.518 -17.249 1.00 87.94 96 TRP A C 1
ATOM 718 O O . TRP A 1 96 ? -2.460 6.415 -18.419 1.00 87.94 96 TRP A O 1
ATOM 728 N N . LEU A 1 97 ? -2.295 7.396 -16.403 1.00 87.31 97 LEU A N 1
ATOM 729 C CA . LEU A 1 97 ? -1.135 8.201 -16.780 1.00 87.31 97 LEU A CA 1
ATOM 730 C C . LEU A 1 97 ? 0.054 7.296 -17.138 1.00 87.31 97 LEU A C 1
ATOM 732 O O . LEU A 1 97 ? 0.700 7.504 -18.165 1.00 87.31 97 LEU A O 1
ATOM 736 N N . ALA A 1 98 ? 0.291 6.241 -16.355 1.00 91.88 98 ALA A N 1
ATOM 737 C CA . ALA A 1 98 ? 1.345 5.271 -16.633 1.00 91.88 98 ALA A CA 1
ATOM 738 C C . ALA A 1 98 ? 1.136 4.504 -17.946 1.00 91.88 98 ALA A C 1
ATOM 740 O O . ALA A 1 98 ? 2.077 4.358 -18.727 1.00 91.88 98 ALA A O 1
ATOM 741 N N . GLN A 1 99 ? -0.091 4.066 -18.236 1.00 91.75 99 GLN A N 1
ATOM 742 C CA . GLN A 1 99 ? -0.452 3.442 -19.511 1.00 91.75 99 GLN A CA 1
ATOM 743 C C . GLN A 1 99 ? -0.112 4.355 -20.692 1.00 91.75 99 GLN A C 1
ATOM 745 O O . GLN A 1 99 ? 0.575 3.923 -21.619 1.00 91.75 99 GLN A O 1
ATOM 750 N N . ARG A 1 100 ? -0.517 5.631 -20.628 1.00 89.38 100 ARG A N 1
ATOM 751 C CA . ARG A 1 100 ? -0.228 6.620 -21.675 1.00 89.38 100 ARG A CA 1
ATOM 752 C C . ARG A 1 100 ? 1.275 6.815 -21.860 1.00 89.38 100 ARG A C 1
ATOM 754 O O . ARG A 1 100 ? 1.763 6.744 -22.985 1.00 89.38 100 ARG A O 1
ATOM 761 N N . THR A 1 101 ? 2.020 6.991 -20.770 1.00 91.62 101 THR A N 1
ATOM 762 C CA . THR A 1 101 ? 3.482 7.153 -20.816 1.00 91.62 101 THR A CA 1
ATOM 763 C C . THR A 1 101 ? 4.185 5.906 -21.363 1.00 91.62 101 THR A C 1
ATOM 765 O O . THR A 1 101 ? 5.216 6.010 -22.032 1.00 91.62 101 THR A O 1
ATOM 768 N N . ALA A 1 102 ? 3.625 4.717 -21.130 1.00 93.50 102 ALA A N 1
ATOM 769 C CA . ALA A 1 102 ? 4.126 3.455 -21.667 1.00 93.50 102 ALA A CA 1
ATOM 770 C C . ALA A 1 102 ? 3.750 3.201 -23.140 1.00 93.50 102 ALA A C 1
ATOM 772 O O . ALA A 1 102 ? 4.315 2.278 -23.736 1.00 93.50 102 ALA A O 1
ATOM 773 N N . GLY A 1 103 ? 2.864 4.021 -23.720 1.00 92.00 103 GLY A N 1
ATOM 774 C CA . GLY A 1 103 ? 2.435 3.955 -25.120 1.00 92.00 103 GLY A CA 1
ATOM 775 C C . GLY A 1 103 ? 1.090 3.261 -25.365 1.00 92.00 103 GLY A C 1
ATOM 776 O O . GLY A 1 103 ? 0.776 2.968 -26.514 1.00 92.00 103 GLY A O 1
ATOM 777 N N . PHE A 1 104 ? 0.296 2.990 -24.326 1.00 89.06 104 PHE A N 1
ATOM 778 C CA . PHE A 1 104 ? -1.032 2.385 -24.461 1.00 89.06 104 PHE A CA 1
ATOM 779 C C . PHE A 1 104 ? -2.140 3.441 -24.607 1.00 89.06 104 PHE A C 1
ATOM 781 O O . PHE A 1 104 ? -2.029 4.537 -24.043 1.00 89.06 104 PHE A O 1
ATOM 788 N N . PRO A 1 105 ? -3.248 3.119 -25.304 1.00 80.12 105 PRO A N 1
ATOM 789 C CA . PRO A 1 105 ? -4.438 3.960 -25.301 1.00 80.12 105 PRO A CA 1
ATOM 790 C C . PRO A 1 105 ? -5.094 3.910 -23.912 1.00 80.12 105 PRO A C 1
ATOM 792 O O . PRO A 1 105 ? -5.580 2.864 -23.489 1.00 80.12 105 PRO A O 1
ATOM 795 N N . ALA A 1 106 ? -5.107 5.034 -23.196 1.00 65.75 106 ALA A N 1
ATOM 796 C CA . ALA A 1 106 ? -5.826 5.169 -21.928 1.00 65.75 106 ALA A CA 1
ATOM 797 C C . ALA A 1 106 ? -7.154 5.916 -22.155 1.00 65.75 106 ALA A C 1
ATOM 799 O O . ALA A 1 106 ? -7.158 6.898 -22.909 1.00 65.75 106 ALA A O 1
ATOM 800 N N . PRO A 1 107 ? -8.268 5.500 -21.518 1.00 60.66 107 PRO A N 1
ATOM 801 C CA . PRO A 1 107 ? -9.526 6.238 -21.584 1.00 60.66 107 PRO A CA 1
ATOM 802 C C . PRO A 1 107 ? -9.313 7.666 -21.060 1.00 60.66 107 PRO A C 1
ATOM 804 O O . PRO A 1 107 ? -8.572 7.890 -20.102 1.00 60.66 107 PRO A O 1
ATOM 807 N N . GLY A 1 108 ? -9.901 8.651 -21.740 1.00 54.94 108 GLY A N 1
ATOM 808 C CA . GLY A 1 108 ? -9.719 10.064 -21.414 1.00 54.94 108 GLY A CA 1
ATOM 809 C C . GLY A 1 108 ? -10.221 10.376 -20.007 1.00 54.94 108 GLY A C 1
ATOM 810 O O . GLY A 1 108 ? -11.424 10.431 -19.784 1.00 54.94 108 GLY A O 1
ATOM 811 N N . TYR A 1 109 ? -9.300 10.594 -19.074 1.00 59.22 109 TYR A N 1
ATOM 812 C CA . TYR A 1 109 ? -9.579 11.113 -17.739 1.00 59.22 109 TYR A CA 1
ATOM 813 C C . TYR A 1 109 ? -8.743 12.370 -17.476 1.00 59.22 109 TYR A C 1
ATOM 815 O O . TYR A 1 109 ? -7.671 12.520 -18.082 1.00 59.22 109 TYR A O 1
ATOM 823 N N . PRO A 1 110 ? -9.214 13.276 -16.596 1.00 57.25 110 PRO A N 1
ATOM 824 C CA . PRO A 1 110 ? -8.396 14.373 -16.095 1.00 57.25 110 PRO A CA 1
ATOM 825 C C . PRO A 1 110 ? -7.100 13.836 -15.477 1.00 57.25 110 PRO A C 1
ATOM 827 O O . PRO A 1 110 ? -7.068 12.723 -14.946 1.00 57.25 110 PRO A O 1
ATOM 830 N N . ALA A 1 111 ? -6.025 14.620 -15.588 1.00 56.16 111 ALA A N 1
ATOM 831 C CA . ALA A 1 111 ? -4.752 14.297 -14.955 1.00 56.16 111 ALA A CA 1
ATOM 832 C C . ALA A 1 111 ? -4.973 14.032 -13.452 1.00 56.16 111 ALA A C 1
ATOM 834 O O . ALA A 1 111 ? -5.792 14.727 -12.840 1.00 56.16 111 ALA A O 1
ATOM 835 N N . PRO A 1 112 ? -4.299 13.027 -12.859 1.00 55.34 112 PRO A N 1
ATOM 836 C CA . PRO A 1 112 ? -4.346 12.847 -11.414 1.00 55.34 112 PRO A CA 1
ATOM 837 C C . PRO A 1 112 ? -3.874 14.145 -10.737 1.00 55.34 112 PRO A C 1
ATOM 839 O O . PRO A 1 112 ? -3.034 14.840 -11.312 1.00 55.34 112 PRO A O 1
ATOM 842 N N . PRO A 1 113 ? -4.417 14.501 -9.561 1.00 53.97 113 PRO A N 1
ATOM 843 C CA . PRO A 1 113 ? -3.973 15.690 -8.843 1.00 53.97 113 PRO A CA 1
ATOM 844 C C . PRO A 1 113 ? -2.454 15.645 -8.627 1.00 53.97 113 PRO A C 1
ATOM 846 O O . PRO A 1 113 ? -1.906 14.579 -8.345 1.00 53.97 113 PRO A O 1
ATOM 849 N N . ASP A 1 114 ? -1.791 16.802 -8.719 1.00 51.41 114 ASP A N 1
ATOM 850 C CA . ASP A 1 114 ? -0.337 16.973 -8.521 1.00 51.41 114 ASP A CA 1
ATOM 851 C C . ASP A 1 114 ? 0.119 16.709 -7.066 1.00 51.41 114 ASP A C 1
ATOM 853 O O . ASP A 1 114 ? 1.247 17.014 -6.677 1.00 51.41 114 ASP A O 1
ATOM 857 N N . GLU A 1 115 ? -0.757 16.146 -6.235 1.00 44.47 115 GLU A N 1
ATOM 858 C CA . GLU A 1 115 ? -0.582 16.043 -4.798 1.00 44.47 115 GLU A CA 1
ATOM 859 C C . GLU A 1 115 ? -0.239 14.610 -4.370 1.00 44.47 115 GLU A C 1
ATOM 861 O O . GLU A 1 115 ? -0.799 13.610 -4.831 1.00 44.47 115 GLU A O 1
ATOM 866 N N . TYR A 1 116 ? 0.735 14.527 -3.465 1.00 44.75 116 TYR A N 1
ATOM 867 C CA . TYR A 1 116 ? 1.157 13.316 -2.770 1.00 44.75 116 TYR A CA 1
ATOM 868 C C . TYR A 1 116 ? -0.077 12.518 -2.292 1.00 44.75 116 TYR A C 1
ATOM 870 O O . TYR A 1 116 ? -0.914 13.081 -1.589 1.00 44.75 116 TYR A O 1
ATOM 878 N N . PRO A 1 117 ? -0.218 11.223 -2.646 1.00 53.38 117 PRO A N 1
ATOM 879 C CA . PRO A 1 117 ? 0.853 10.222 -2.603 1.00 53.38 117 PRO A CA 1
ATOM 880 C C . PRO A 1 117 ? 1.455 9.795 -3.953 1.00 53.38 117 PRO A C 1
ATOM 882 O O . PRO A 1 117 ? 2.301 8.890 -3.977 1.00 53.38 117 PRO A O 1
ATOM 885 N N . TYR A 1 118 ? 1.049 10.396 -5.072 1.00 58.28 118 TYR A N 1
ATOM 886 C CA . TYR A 1 118 ? 1.478 9.945 -6.396 1.00 58.28 118 TYR A CA 1
ATOM 887 C C . TYR A 1 118 ? 2.658 10.770 -6.909 1.00 58.28 118 TYR A C 1
ATOM 889 O O . TYR A 1 118 ? 2.518 11.924 -7.291 1.00 58.28 118 TYR A O 1
ATOM 897 N N . SER A 1 119 ? 3.846 10.163 -6.935 1.00 65.75 119 SER A N 1
ATOM 898 C CA . SER A 1 119 ? 4.978 10.729 -7.673 1.00 65.75 119 SER A CA 1
ATOM 899 C C . SER A 1 119 ? 4.607 10.839 -9.160 1.00 65.75 119 SER A C 1
ATOM 901 O O . SER A 1 119 ? 3.961 9.914 -9.680 1.00 65.75 119 SER A O 1
ATOM 903 N N . PRO A 1 120 ? 5.018 11.914 -9.860 1.00 80.31 120 PRO A N 1
ATOM 904 C CA . PRO A 1 120 ? 4.800 12.028 -11.297 1.00 80.31 120 PRO A CA 1
ATOM 905 C C . PRO A 1 120 ? 5.362 10.790 -12.001 1.00 80.31 120 PRO A C 1
ATOM 907 O O . PRO A 1 120 ? 6.426 10.289 -11.632 1.00 80.31 120 PRO A O 1
ATOM 910 N N . ILE A 1 121 ? 4.630 10.266 -12.989 1.00 88.81 121 ILE A N 1
ATOM 911 C CA . ILE A 1 121 ? 5.080 9.100 -13.753 1.00 88.81 121 ILE A CA 1
ATOM 912 C C . ILE A 1 121 ? 6.329 9.500 -14.550 1.00 88.81 121 ILE A C 1
ATOM 914 O O . ILE A 1 121 ? 6.224 10.348 -15.441 1.00 88.81 121 ILE A O 1
ATOM 918 N N . PRO A 1 122 ? 7.498 8.898 -14.275 1.00 92.31 122 PRO A N 1
ATOM 919 C CA . PRO A 1 122 ? 8.710 9.204 -15.011 1.00 92.31 122 PRO A CA 1
ATOM 920 C C . PRO A 1 122 ? 8.605 8.675 -16.445 1.00 92.31 122 PRO A C 1
ATOM 922 O O . PRO A 1 122 ? 7.814 7.763 -16.720 1.00 92.31 122 PRO A O 1
ATOM 925 N N . PRO A 1 123 ? 9.406 9.208 -17.380 1.00 93.81 123 PRO A N 1
ATOM 926 C CA . PRO A 1 123 ? 9.346 8.787 -18.771 1.00 93.81 123 PRO A CA 1
ATOM 927 C C . PRO A 1 123 ? 9.573 7.273 -18.921 1.00 93.81 123 PRO A C 1
ATOM 929 O O . PRO A 1 123 ? 10.249 6.629 -18.116 1.00 93.81 123 PRO A O 1
ATOM 932 N N . SER A 1 124 ? 9.004 6.678 -19.972 1.00 94.69 124 SER A N 1
ATOM 933 C CA . SER A 1 124 ? 9.131 5.234 -20.230 1.00 94.69 124 SER A CA 1
ATOM 934 C C . SER A 1 124 ? 10.484 4.824 -20.820 1.00 94.69 124 SER A C 1
ATOM 936 O O . SER A 1 124 ? 10.769 3.638 -20.946 1.00 94.69 124 SER A O 1
ATOM 938 N N . ARG A 1 125 ? 11.300 5.801 -21.219 1.00 92.56 125 ARG A N 1
ATOM 939 C CA . ARG A 1 125 ? 12.651 5.651 -21.770 1.00 92.56 125 ARG A CA 1
ATOM 940 C C . ARG A 1 125 ? 13.358 7.003 -21.749 1.00 92.56 125 ARG A C 1
ATOM 942 O O . ARG A 1 125 ? 12.692 8.035 -21.698 1.00 92.56 125 ARG A O 1
ATOM 949 N N . GLY A 1 126 ? 14.676 6.999 -21.892 1.00 91.50 126 GLY A N 1
ATOM 950 C CA . GLY A 1 126 ? 15.476 8.213 -22.022 1.00 91.50 126 GLY A CA 1
ATOM 951 C C . GLY A 1 126 ? 16.735 8.138 -21.177 1.00 91.50 126 GLY A C 1
ATOM 952 O O . GLY A 1 126 ? 17.207 7.051 -20.850 1.00 91.50 126 GLY A O 1
ATOM 953 N N . THR A 1 127 ? 17.267 9.304 -20.839 1.00 92.56 127 THR A N 1
ATOM 954 C CA . THR A 1 127 ? 18.395 9.461 -19.924 1.00 92.56 127 THR A CA 1
ATOM 955 C C . THR A 1 127 ? 17.900 9.941 -18.561 1.00 92.56 127 THR A C 1
ATOM 957 O O . THR A 1 127 ? 16.821 10.524 -18.450 1.00 92.56 127 THR A O 1
ATOM 960 N N . ALA A 1 128 ? 18.687 9.687 -17.519 1.00 91.56 128 ALA A N 1
ATOM 961 C CA . ALA A 1 128 ? 18.502 10.286 -16.204 1.00 91.56 128 ALA A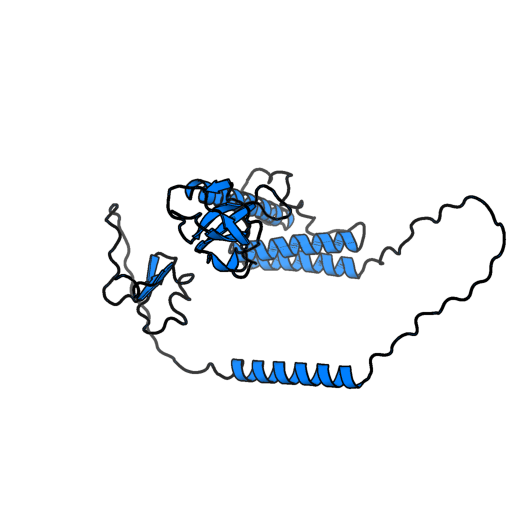 CA 1
ATOM 962 C C . ALA A 1 128 ? 19.702 11.193 -15.894 1.00 91.56 128 ALA A C 1
ATOM 964 O O . ALA A 1 128 ? 20.809 10.875 -16.336 1.00 91.56 128 ALA A O 1
ATOM 965 N N . PRO A 1 129 ? 19.514 12.278 -15.121 1.00 91.00 129 PRO A N 1
ATOM 966 C CA . PRO A 1 129 ? 20.609 13.144 -14.686 1.00 91.00 129 PRO A CA 1
ATOM 967 C C . PRO A 1 129 ? 21.674 12.424 -13.850 1.00 91.00 129 PRO A C 1
ATOM 969 O O . PRO A 1 129 ? 22.841 12.781 -13.925 1.00 91.00 129 PRO A O 1
ATOM 972 N N . SER A 1 130 ? 21.283 11.415 -13.065 1.00 93.12 130 SER A N 1
ATOM 973 C CA . SER A 1 130 ? 22.190 10.650 -12.206 1.00 93.12 130 SER A CA 1
ATOM 974 C C . SER A 1 130 ? 21.720 9.205 -12.021 1.00 93.12 130 SER A C 1
ATOM 976 O O . SER A 1 130 ? 20.577 8.853 -12.341 1.00 93.12 130 SER A O 1
ATOM 978 N N . ALA A 1 131 ? 22.607 8.363 -11.478 1.00 92.44 131 ALA A N 1
ATOM 979 C CA . ALA A 1 131 ? 22.290 6.984 -11.112 1.00 92.44 131 ALA A CA 1
ATOM 980 C C . ALA A 1 131 ? 21.124 6.905 -10.108 1.00 92.44 131 ALA A C 1
ATOM 982 O O . ALA A 1 131 ? 20.250 6.046 -10.256 1.00 92.44 131 ALA A O 1
ATOM 983 N N . ASP A 1 132 ? 21.072 7.824 -9.141 1.00 92.94 132 ASP A N 1
ATOM 984 C CA . ASP A 1 132 ? 20.015 7.881 -8.127 1.00 92.94 132 ASP A CA 1
ATOM 985 C C . ASP A 1 132 ? 18.659 8.210 -8.754 1.00 92.94 132 ASP A C 1
ATOM 987 O O . ASP A 1 132 ? 17.685 7.496 -8.518 1.00 92.94 132 ASP A O 1
ATOM 991 N N . VAL A 1 133 ? 18.604 9.203 -9.648 1.00 92.69 133 VAL A N 1
ATOM 992 C CA . VAL A 1 133 ? 17.359 9.561 -10.348 1.00 92.69 133 VAL A CA 1
ATOM 993 C C . VAL A 1 133 ? 16.871 8.408 -11.233 1.00 92.69 133 VAL A C 1
ATOM 995 O O . VAL A 1 133 ? 15.680 8.099 -11.252 1.00 92.69 133 VAL A O 1
ATOM 998 N N . ALA A 1 134 ? 17.775 7.707 -11.927 1.00 94.38 134 ALA A N 1
ATOM 999 C CA . ALA A 1 134 ? 17.408 6.502 -12.675 1.00 94.38 134 ALA A CA 1
ATOM 1000 C C . ALA A 1 134 ? 16.837 5.404 -11.756 1.00 94.38 134 ALA A C 1
ATOM 1002 O O . ALA A 1 134 ? 15.863 4.741 -12.115 1.00 94.38 134 ALA A O 1
ATOM 1003 N N . SER A 1 135 ? 17.404 5.220 -10.561 1.00 93.94 135 SER A N 1
ATOM 1004 C CA . SER A 1 135 ? 16.897 4.262 -9.571 1.00 93.94 135 SER A CA 1
ATOM 1005 C C . SER A 1 135 ? 15.498 4.646 -9.078 1.00 93.94 135 SER A C 1
ATOM 1007 O O . SER A 1 135 ? 14.600 3.800 -9.042 1.00 93.94 135 SER A O 1
ATOM 1009 N N . GLU A 1 136 ? 15.269 5.929 -8.780 1.00 93.00 136 GLU A N 1
ATOM 1010 C CA . GLU A 1 136 ? 13.951 6.454 -8.412 1.00 93.00 136 GLU A CA 1
ATOM 1011 C C . GLU A 1 136 ? 12.918 6.199 -9.512 1.00 93.00 136 GLU A C 1
ATOM 1013 O O . GLU A 1 136 ? 11.820 5.710 -9.232 1.00 93.00 136 GLU A O 1
ATOM 1018 N N . TYR A 1 137 ? 13.281 6.428 -10.777 1.00 94.75 137 TYR A N 1
ATOM 1019 C CA . TYR A 1 137 ? 12.397 6.134 -11.904 1.00 94.75 137 TYR A CA 1
ATOM 1020 C C . TYR A 1 137 ? 12.054 4.644 -11.983 1.00 94.75 137 TYR A C 1
ATOM 1022 O O . TYR A 1 137 ? 10.883 4.276 -12.141 1.00 94.75 137 TYR A O 1
ATOM 1030 N N . GLY A 1 138 ? 13.054 3.779 -11.797 1.00 94.88 138 GLY A N 1
ATOM 1031 C CA . GLY A 1 138 ? 12.869 2.334 -11.717 1.00 94.88 138 GLY A CA 1
ATOM 1032 C C . GLY A 1 138 ? 11.907 1.925 -10.599 1.00 94.88 138 GLY A C 1
ATOM 1033 O O . GLY A 1 138 ? 11.035 1.077 -10.818 1.00 94.88 138 GLY A O 1
ATOM 1034 N N . LEU A 1 139 ? 12.007 2.547 -9.419 1.00 94.12 139 LEU A N 1
ATOM 1035 C CA . LEU A 1 139 ? 11.127 2.297 -8.272 1.00 94.12 139 LEU A CA 1
ATOM 1036 C C . LEU A 1 139 ? 9.683 2.739 -8.529 1.00 94.12 139 LEU A C 1
ATOM 1038 O O . LEU A 1 139 ? 8.756 2.007 -8.165 1.00 94.12 139 LEU A O 1
ATOM 1042 N N . VAL A 1 140 ? 9.474 3.886 -9.182 1.00 93.69 140 VAL A N 1
ATOM 1043 C CA . VAL A 1 140 ? 8.127 4.343 -9.553 1.00 93.69 140 VAL A CA 1
ATOM 1044 C C . VAL A 1 140 ? 7.478 3.354 -10.523 1.00 93.69 140 VAL A C 1
ATOM 1046 O O . VAL A 1 140 ? 6.373 2.884 -10.258 1.00 93.69 140 VAL A O 1
ATOM 1049 N N . TRP A 1 141 ? 8.177 2.931 -11.581 1.00 95.94 141 TRP A N 1
ATOM 1050 C CA . TRP A 1 141 ? 7.648 1.931 -12.520 1.00 95.94 141 TRP A CA 1
ATOM 1051 C C . TRP A 1 141 ? 7.440 0.549 -11.885 1.00 95.94 141 TRP A C 1
ATOM 1053 O O . TRP A 1 141 ? 6.489 -0.154 -12.229 1.00 95.94 141 TRP A O 1
ATOM 1063 N N . ARG A 1 142 ? 8.260 0.164 -10.898 1.00 95.94 142 ARG A N 1
ATOM 1064 C CA . ARG A 1 142 ? 8.034 -1.057 -10.107 1.00 95.94 142 ARG A CA 1
ATOM 1065 C C . ARG A 1 142 ? 6.738 -0.968 -9.296 1.00 95.94 142 ARG A C 1
ATOM 1067 O O . ARG A 1 142 ? 6.021 -1.962 -9.176 1.00 95.94 142 ARG A O 1
ATOM 1074 N N . ARG A 1 143 ? 6.431 0.212 -8.745 1.00 93.56 143 ARG A N 1
ATOM 1075 C CA . ARG A 1 143 ? 5.167 0.477 -8.042 1.00 93.56 143 ARG A CA 1
ATOM 1076 C C . ARG A 1 143 ? 3.983 0.434 -9.005 1.00 93.56 143 ARG A C 1
ATOM 1078 O O . ARG A 1 143 ? 3.005 -0.231 -8.685 1.00 93.56 143 ARG A O 1
ATOM 1085 N N . VAL A 1 144 ? 4.098 1.058 -10.182 1.00 93.69 144 VAL A N 1
ATOM 1086 C CA . VAL A 1 144 ? 3.088 0.969 -11.253 1.00 93.69 144 VAL A CA 1
ATOM 1087 C C . VAL A 1 144 ? 2.794 -0.492 -11.574 1.00 93.69 144 VAL A C 1
ATOM 1089 O O . VAL A 1 144 ? 1.639 -0.895 -11.561 1.00 93.69 144 VAL A O 1
ATOM 1092 N N . HIS A 1 145 ? 3.832 -1.302 -11.804 1.00 95.88 145 HIS A N 1
ATOM 1093 C CA . HIS A 1 145 ? 3.675 -2.724 -12.092 1.00 95.88 145 HIS A CA 1
ATOM 1094 C C . HIS A 1 145 ? 2.906 -3.459 -10.985 1.00 95.88 145 HIS A C 1
ATOM 1096 O O . HIS A 1 145 ? 1.938 -4.149 -11.284 1.00 95.88 145 HIS A O 1
ATOM 1102 N N . ARG A 1 146 ? 3.286 -3.281 -9.711 1.00 93.75 146 ARG A N 1
ATOM 1103 C CA . ARG A 1 146 ? 2.591 -3.921 -8.580 1.00 93.75 146 ARG A CA 1
ATOM 1104 C C . ARG A 1 146 ? 1.120 -3.508 -8.511 1.00 93.75 146 ARG A C 1
ATOM 1106 O O . ARG A 1 146 ? 0.250 -4.363 -8.411 1.00 93.75 146 ARG A O 1
ATOM 1113 N N . 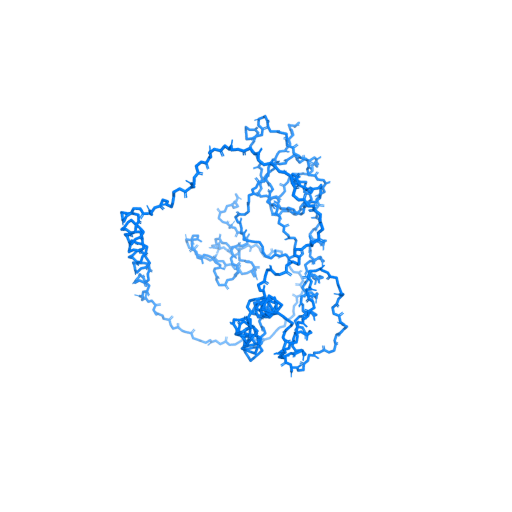GLN A 1 147 ? 0.847 -2.212 -8.614 1.00 90.62 147 GLN A N 1
ATOM 1114 C CA . GLN A 1 147 ? -0.516 -1.698 -8.542 1.00 90.62 147 GLN A CA 1
ATOM 1115 C C . GLN A 1 147 ? -1.366 -2.174 -9.725 1.00 90.62 147 GLN A C 1
ATOM 1117 O O . GLN A 1 147 ? -2.534 -2.512 -9.561 1.00 90.62 147 GLN A O 1
ATOM 1122 N N . ALA A 1 148 ? -0.769 -2.258 -10.915 1.00 92.62 148 ALA A N 1
ATOM 1123 C CA . ALA A 1 148 ? -1.409 -2.804 -12.100 1.00 92.62 148 ALA A CA 1
ATOM 1124 C C . ALA A 1 148 ? -1.758 -4.295 -11.932 1.00 92.62 148 ALA A C 1
ATOM 1126 O O . ALA A 1 148 ? -2.829 -4.709 -12.371 1.00 92.62 148 ALA A O 1
ATOM 1127 N N . GLN A 1 149 ? -0.900 -5.084 -11.269 1.00 94.06 149 GLN A N 1
ATOM 1128 C CA . GLN A 1 149 ? -1.194 -6.482 -10.927 1.00 94.06 149 GLN A CA 1
ATOM 1129 C C . GLN A 1 149 ? -2.380 -6.585 -9.965 1.00 94.06 149 GLN A C 1
ATOM 1131 O O . GLN A 1 149 ? -3.302 -7.356 -10.212 1.00 94.06 149 GLN A O 1
ATOM 1136 N N . GLU A 1 150 ? -2.385 -5.784 -8.898 1.00 90.00 150 GLU A N 1
ATOM 1137 C CA . GLU A 1 150 ? -3.480 -5.746 -7.919 1.00 90.00 150 GLU A CA 1
ATOM 1138 C C . GLU A 1 150 ? -4.812 -5.320 -8.553 1.00 90.00 150 GLU A C 1
ATOM 1140 O O . GLU A 1 150 ? -5.871 -5.826 -8.190 1.00 90.00 150 GLU A O 1
ATOM 1145 N N . CYS A 1 151 ? -4.768 -4.412 -9.530 1.00 87.44 151 CYS A N 1
ATOM 1146 C CA . CYS A 1 151 ? -5.940 -3.971 -10.282 1.00 87.44 151 CYS A CA 1
ATOM 1147 C C . CYS A 1 151 ? -6.324 -4.898 -11.452 1.00 87.44 151 CYS A C 1
ATOM 1149 O O . CYS A 1 151 ? -7.316 -4.615 -12.122 1.00 87.44 151 CYS A O 1
ATOM 1151 N N . GLY A 1 152 ? -5.576 -5.976 -11.712 1.00 91.00 152 GLY A N 1
ATOM 1152 C CA . GLY A 1 152 ? -5.892 -6.950 -12.762 1.00 91.00 152 GLY A CA 1
ATOM 1153 C C . GLY A 1 152 ? -5.749 -6.417 -14.192 1.00 91.00 152 GLY A C 1
ATOM 1154 O O . GLY A 1 152 ? -6.543 -6.773 -15.062 1.00 91.00 152 GLY A O 1
ATOM 1155 N N . LEU A 1 153 ? -4.772 -5.540 -14.450 1.00 90.25 153 LEU A N 1
ATOM 1156 C CA . LEU A 1 153 ? -4.500 -5.047 -15.806 1.00 90.25 153 LEU A CA 1
ATOM 1157 C C . LEU A 1 153 ? -3.992 -6.182 -16.726 1.00 90.25 153 LEU A C 1
ATOM 1159 O O . LEU A 1 153 ? -3.376 -7.131 -16.241 1.00 90.25 153 LEU A O 1
ATOM 1163 N N . PRO A 1 154 ? -4.189 -6.078 -18.058 1.00 93.56 154 PRO A N 1
ATOM 1164 C CA . PRO A 1 154 ? -3.750 -7.099 -19.011 1.00 93.56 154 PRO A CA 1
ATOM 1165 C C . PRO A 1 154 ? -2.246 -7.401 -18.947 1.00 93.56 154 PRO A C 1
ATOM 1167 O O . PRO A 1 154 ? -1.428 -6.486 -18.821 1.00 93.56 154 PRO A O 1
ATOM 1170 N N . ASP A 1 155 ? -1.876 -8.667 -19.159 1.00 94.69 155 ASP A N 1
ATOM 1171 C CA . ASP A 1 155 ? -0.487 -9.157 -19.111 1.00 94.69 155 ASP A CA 1
ATOM 1172 C C . ASP A 1 155 ? 0.493 -8.356 -19.974 1.00 94.69 155 ASP A C 1
ATOM 1174 O O . ASP A 1 155 ? 1.655 -8.183 -19.604 1.00 94.69 155 ASP A O 1
ATOM 1178 N N . GLU A 1 156 ? 0.048 -7.870 -21.132 1.00 95.06 156 GLU A N 1
ATOM 1179 C CA . GLU A 1 156 ? 0.861 -7.035 -22.017 1.00 95.06 156 GLU A CA 1
ATOM 1180 C C . GLU A 1 156 ? 1.314 -5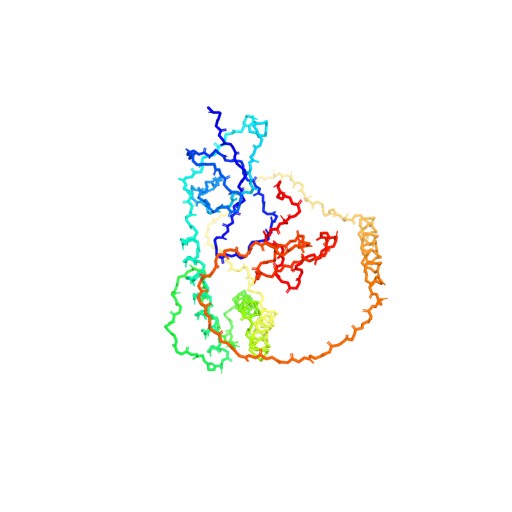.747 -21.315 1.00 95.06 156 GLU A C 1
ATOM 1182 O O . GLU A 1 156 ? 2.494 -5.386 -21.352 1.00 95.06 156 GLU A O 1
ATOM 1187 N N . GLN A 1 157 ? 0.394 -5.092 -20.605 1.00 94.44 157 GLN A N 1
ATOM 1188 C CA . GLN A 1 157 ? 0.676 -3.867 -19.865 1.00 94.44 157 GLN A CA 1
ATOM 1189 C C . GLN A 1 157 ? 1.587 -4.154 -18.672 1.00 94.44 157 GLN A C 1
ATOM 1191 O O . GLN A 1 157 ? 2.562 -3.433 -18.458 1.00 94.44 157 GLN A O 1
ATOM 1196 N N . LEU A 1 158 ? 1.341 -5.252 -17.949 1.00 96.75 158 LEU A N 1
ATOM 1197 C CA . LEU A 1 158 ? 2.194 -5.687 -16.841 1.00 96.75 158 LEU A CA 1
ATOM 1198 C C . LEU A 1 158 ? 3.636 -5.935 -17.311 1.00 96.75 158 LEU A C 1
ATOM 1200 O O . LEU A 1 158 ? 4.582 -5.374 -16.753 1.00 96.75 158 LEU A O 1
ATOM 1204 N N . LYS A 1 159 ? 3.818 -6.703 -18.394 1.00 97.50 159 LYS A N 1
ATOM 1205 C CA . LYS A 1 159 ? 5.137 -6.961 -18.996 1.00 97.50 159 LYS A CA 1
ATOM 1206 C C . LYS A 1 159 ? 5.826 -5.664 -19.407 1.00 97.50 159 LYS A C 1
ATOM 1208 O O . LYS A 1 159 ? 7.019 -5.496 -19.146 1.00 97.50 159 LYS A O 1
ATOM 1213 N N . ARG A 1 160 ? 5.083 -4.728 -20.005 1.00 97.69 160 ARG A N 1
ATOM 1214 C CA . ARG A 1 160 ? 5.621 -3.431 -20.420 1.00 97.69 160 ARG A CA 1
ATOM 1215 C C . ARG A 1 160 ? 6.093 -2.597 -19.229 1.00 97.69 160 ARG A C 1
ATOM 1217 O O . ARG A 1 160 ? 7.219 -2.108 -19.261 1.00 97.69 160 ARG A O 1
ATOM 1224 N N . PHE A 1 161 ? 5.291 -2.471 -18.173 1.00 97.69 161 PHE A N 1
ATOM 1225 C CA . PHE A 1 161 ? 5.662 -1.712 -16.971 1.00 97.69 161 PHE A CA 1
ATOM 1226 C C . PHE A 1 161 ? 6.879 -2.305 -16.262 1.00 97.69 161 PHE A C 1
ATOM 1228 O O . PHE A 1 161 ? 7.787 -1.570 -15.867 1.00 97.69 161 PHE A O 1
ATOM 1235 N N . LYS A 1 162 ? 6.936 -3.637 -16.157 1.00 98.19 162 LYS A N 1
ATOM 1236 C CA . LYS A 1 162 ? 8.097 -4.346 -15.615 1.00 98.19 162 LYS A CA 1
ATOM 1237 C C . LYS A 1 162 ? 9.360 -4.056 -16.429 1.00 98.19 162 LYS A C 1
ATOM 1239 O O . LYS A 1 162 ? 10.376 -3.684 -15.851 1.00 98.19 162 LYS A O 1
ATOM 1244 N N . SER A 1 163 ? 9.275 -4.157 -17.756 1.00 98.31 163 SER A N 1
ATOM 1245 C CA . SER A 1 163 ? 10.406 -3.894 -18.651 1.00 98.31 163 SER A CA 1
ATOM 1246 C C . SER A 1 163 ? 10.938 -2.465 -18.509 1.00 98.31 163 SER A C 1
ATOM 1248 O O . SER A 1 163 ? 12.149 -2.278 -18.427 1.00 98.31 163 SER A O 1
ATOM 1250 N N . ILE A 1 164 ? 10.059 -1.463 -18.404 1.00 98.31 164 ILE A N 1
ATOM 1251 C CA . ILE A 1 164 ? 10.474 -0.068 -18.193 1.00 98.31 164 ILE A CA 1
ATOM 1252 C C . ILE A 1 164 ? 11.217 0.088 -16.856 1.00 98.31 164 ILE A C 1
ATOM 1254 O O . ILE A 1 164 ? 12.262 0.733 -16.794 1.00 98.31 164 ILE A O 1
ATOM 1258 N N . SER A 1 165 ? 10.707 -0.527 -15.783 1.00 97.94 165 SER A N 1
ATOM 1259 C CA . SER A 1 165 ? 11.373 -0.523 -14.474 1.00 97.94 165 SER A CA 1
ATOM 1260 C C . SER A 1 165 ? 12.788 -1.109 -14.555 1.00 97.94 165 SER A C 1
ATOM 1262 O O . SER A 1 165 ? 13.740 -0.504 -14.064 1.00 97.94 165 SER A O 1
ATOM 1264 N N . GLU A 1 166 ? 12.944 -2.256 -15.219 1.00 98.25 166 GLU A N 1
ATOM 1265 C CA . GLU A 1 166 ? 14.235 -2.928 -15.408 1.00 98.25 166 GLU A CA 1
ATOM 1266 C C . GLU A 1 166 ? 15.211 -2.095 -16.247 1.00 98.25 166 GLU A C 1
ATOM 1268 O O . GLU A 1 166 ? 16.389 -2.014 -15.903 1.00 98.25 166 GLU A O 1
ATOM 1273 N N . GLN A 1 167 ? 14.728 -1.421 -17.296 1.00 97.94 167 GLN A N 1
ATOM 1274 C CA . GLN A 1 167 ? 15.541 -0.516 -18.115 1.00 97.94 167 GLN A CA 1
ATOM 1275 C C . GLN A 1 167 ? 16.122 0.636 -17.291 1.00 97.94 167 GLN A C 1
ATOM 1277 O O . GLN A 1 167 ? 17.308 0.942 -17.414 1.00 97.94 167 GLN A O 1
ATOM 1282 N N . TRP A 1 168 ? 15.322 1.239 -16.411 1.00 97.88 168 TRP A N 1
ATOM 1283 C CA . TRP A 1 168 ? 15.797 2.300 -15.523 1.00 97.88 168 TRP A CA 1
ATOM 1284 C C . TRP A 1 168 ? 16.812 1.800 -14.492 1.00 97.88 168 TRP A C 1
ATOM 1286 O O . TRP A 1 168 ? 17.830 2.455 -14.273 1.00 97.88 168 TRP A O 1
ATOM 1296 N N . PHE A 1 169 ? 16.608 0.612 -13.913 1.00 97.50 169 PHE A N 1
ATOM 1297 C CA . PHE A 1 169 ? 17.605 0.013 -13.018 1.00 97.50 169 PHE A CA 1
ATOM 1298 C C . PHE A 1 169 ? 18.903 -0.364 -13.737 1.00 97.50 169 PHE A C 1
ATOM 1300 O O . PHE A 1 169 ? 19.976 -0.240 -13.148 1.00 97.50 169 PHE A O 1
ATOM 1307 N N . ALA A 1 170 ? 18.828 -0.818 -14.988 1.00 96.56 170 ALA A N 1
ATOM 1308 C CA . ALA A 1 170 ? 20.010 -1.085 -15.800 1.00 96.56 170 ALA A CA 1
ATOM 1309 C C . ALA A 1 170 ? 20.774 0.213 -16.104 1.00 96.56 170 ALA A C 1
ATOM 1311 O O . ALA A 1 170 ? 21.993 0.256 -15.945 1.00 96.56 170 ALA A O 1
ATOM 1312 N N . LEU A 1 171 ? 20.062 1.292 -16.454 1.00 95.69 171 LEU A N 1
ATOM 1313 C CA . LEU A 1 171 ? 20.671 2.606 -16.663 1.00 95.69 171 LEU A CA 1
ATOM 1314 C C . LEU A 1 171 ? 21.339 3.124 -15.382 1.00 95.69 171 LEU A C 1
ATOM 1316 O O . LEU A 1 171 ? 22.487 3.555 -15.435 1.00 95.69 171 LEU A O 1
ATOM 1320 N N . SER A 1 172 ? 20.655 3.026 -14.239 1.00 95.69 172 SER A N 1
ATOM 1321 C CA . SER A 1 172 ? 21.183 3.417 -12.924 1.00 95.69 172 SER A CA 1
ATOM 1322 C C . SER A 1 172 ? 22.517 2.733 -12.613 1.00 95.69 172 SER A C 1
ATOM 1324 O O . SER A 1 172 ? 23.468 3.399 -12.221 1.00 95.69 172 SER A O 1
ATOM 1326 N N . GLN A 1 173 ? 22.624 1.427 -12.877 1.00 94.44 173 GLN A N 1
ATOM 1327 C CA . GLN A 1 173 ? 23.859 0.659 -12.674 1.00 94.44 173 GLN A CA 1
ATOM 1328 C C . GLN A 1 173 ? 24.976 1.011 -13.666 1.00 94.44 173 GLN A C 1
ATOM 1330 O O . GLN A 1 173 ? 26.147 0.794 -13.369 1.00 94.44 173 GLN A O 1
ATOM 1335 N N . SER A 1 174 ? 24.623 1.508 -14.854 1.00 93.25 174 SER A N 1
ATOM 1336 C CA . SER A 1 174 ? 25.592 1.887 -15.889 1.00 93.25 174 SER A CA 1
ATOM 1337 C C . SER A 1 174 ? 26.139 3.306 -15.729 1.00 93.25 174 SER A C 1
ATOM 1339 O O . SER A 1 174 ? 27.199 3.616 -16.273 1.00 93.25 174 SER A O 1
ATOM 1341 N N . LEU A 1 175 ? 25.422 4.174 -15.009 1.00 89.94 175 LEU A N 1
ATOM 1342 C CA . LEU A 1 175 ? 25.857 5.540 -14.756 1.00 89.94 175 LEU A CA 1
ATOM 1343 C C . LEU A 1 175 ? 26.964 5.542 -13.692 1.00 89.94 175 LEU A C 1
ATOM 1345 O O . LEU A 1 175 ? 26.875 4.805 -12.708 1.00 89.94 175 LEU A O 1
ATOM 1349 N N . PRO A 1 176 ? 28.012 6.366 -13.861 1.00 82.38 176 PRO A N 1
ATOM 1350 C CA . PRO A 1 176 ? 29.023 6.520 -12.829 1.00 82.38 176 PRO A CA 1
ATOM 1351 C C . PRO A 1 176 ? 28.348 7.026 -11.552 1.00 82.38 176 PRO A C 1
ATOM 1353 O O . PRO A 1 176 ? 27.546 7.961 -11.594 1.00 82.38 176 PRO A O 1
ATOM 1356 N N . ALA A 1 177 ? 28.661 6.401 -10.416 1.00 65.38 177 ALA A N 1
ATOM 1357 C CA . ALA A 1 177 ? 28.246 6.924 -9.124 1.00 65.38 177 ALA A CA 1
ATOM 1358 C C . ALA A 1 177 ? 28.835 8.331 -8.993 1.00 65.38 177 ALA A C 1
ATOM 1360 O O . ALA A 1 177 ? 30.058 8.482 -9.031 1.00 65.38 177 ALA A O 1
ATOM 1361 N N . GLU A 1 178 ? 27.987 9.354 -8.893 1.00 55.66 178 GLU A N 1
ATOM 1362 C CA . GLU A 1 178 ? 28.444 10.720 -8.670 1.00 55.66 178 GLU A CA 1
ATOM 1363 C C . GLU A 1 178 ? 29.112 10.764 -7.291 1.00 55.66 178 GLU A C 1
ATOM 1365 O O . GLU A 1 178 ? 28.469 10.822 -6.243 1.00 55.66 178 GLU A O 1
ATOM 1370 N N . GLN A 1 179 ? 30.436 10.601 -7.287 1.00 49.28 179 GLN A N 1
ATOM 1371 C CA . GLN A 1 179 ? 31.264 10.678 -6.097 1.00 49.28 179 GLN A CA 1
ATOM 1372 C C . GLN A 1 179 ? 31.092 12.072 -5.496 1.00 49.28 179 GLN 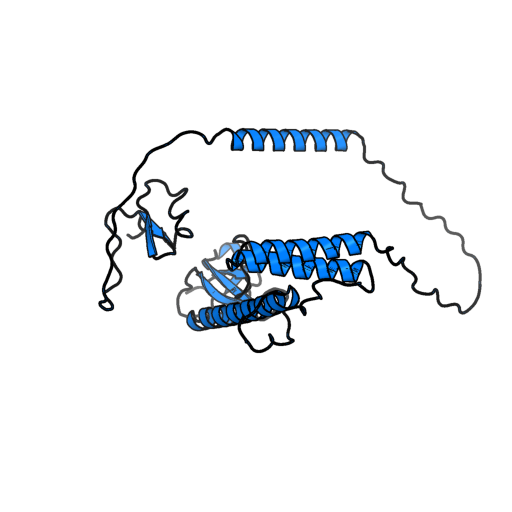A C 1
ATOM 1374 O O . GLN A 1 179 ? 31.497 13.049 -6.107 1.00 49.28 179 GLN A O 1
ATOM 1379 N N . ALA A 1 180 ? 30.465 12.145 -4.320 1.00 49.00 180 ALA A N 1
ATOM 1380 C CA . ALA A 1 180 ? 30.865 12.909 -3.133 1.00 49.00 180 ALA A CA 1
ATOM 1381 C C . ALA A 1 180 ? 31.721 14.196 -3.296 1.00 49.00 180 ALA A C 1
ATOM 1383 O O . ALA A 1 180 ? 32.547 14.483 -2.431 1.00 49.00 180 ALA A O 1
ATOM 1384 N N . GLN A 1 181 ? 31.513 15.023 -4.319 1.00 45.91 181 GLN A N 1
ATOM 1385 C CA . GLN A 1 181 ? 32.228 16.286 -4.496 1.00 45.91 181 GLN A CA 1
ATOM 1386 C C . GLN A 1 181 ? 31.353 17.454 -4.032 1.00 45.91 181 GLN A C 1
ATOM 1388 O O . GLN A 1 181 ? 30.851 18.267 -4.802 1.00 45.91 181 GLN A O 1
ATOM 1393 N N . ARG A 1 182 ? 31.207 17.565 -2.708 1.00 39.66 182 ARG A N 1
ATOM 1394 C CA . ARG A 1 182 ? 30.979 18.868 -2.079 1.00 39.66 182 ARG A CA 1
ATOM 1395 C C . ARG A 1 182 ? 32.323 19.614 -2.176 1.00 39.66 182 ARG A C 1
ATOM 1397 O O . ARG A 1 182 ? 33.312 19.074 -1.679 1.00 39.66 182 ARG A O 1
ATOM 1404 N N . PRO A 1 183 ? 32.430 20.789 -2.822 1.00 45.59 183 PRO A N 1
ATOM 1405 C CA . PRO A 1 183 ? 33.704 21.490 -2.888 1.00 45.59 183 PRO A CA 1
ATOM 1406 C C . PRO A 1 183 ? 34.135 21.866 -1.470 1.00 45.59 183 PRO A C 1
ATOM 1408 O O . PRO A 1 183 ? 33.401 22.532 -0.737 1.00 45.59 183 PRO A O 1
ATOM 1411 N N . ALA A 1 184 ? 35.325 21.408 -1.081 1.00 45.34 184 ALA A N 1
ATOM 1412 C CA . ALA A 1 184 ? 36.031 21.928 0.075 1.00 45.34 184 ALA A CA 1
ATOM 1413 C C . ALA A 1 184 ? 36.213 23.436 -0.140 1.00 45.34 184 ALA A C 1
ATOM 1415 O O . ALA A 1 184 ? 36.958 23.868 -1.019 1.00 45.34 184 ALA A O 1
ATOM 1416 N N . SER A 1 185 ? 35.467 24.230 0.625 1.00 41.16 185 SER A N 1
ATOM 1417 C CA . SER A 1 185 ? 35.607 25.679 0.663 1.00 41.16 185 SER A CA 1
ATOM 1418 C C . SER A 1 185 ? 37.007 26.015 1.168 1.00 41.16 185 SER A C 1
ATOM 1420 O O . SER A 1 185 ? 37.307 25.851 2.349 1.00 41.16 185 SER A O 1
ATOM 1422 N N . ALA A 1 186 ? 37.860 26.491 0.267 1.00 47.16 186 ALA A N 1
ATOM 1423 C CA . ALA A 1 186 ? 39.077 27.193 0.622 1.00 47.16 186 ALA A CA 1
ATOM 1424 C C . ALA A 1 186 ? 38.698 28.500 1.331 1.00 47.16 186 ALA A C 1
ATOM 1426 O O . ALA A 1 186 ? 38.036 29.338 0.724 1.00 47.16 186 ALA A O 1
ATOM 1427 N N . ASN A 1 187 ? 39.085 28.653 2.603 1.00 40.91 187 ASN A N 1
ATOM 1428 C CA . ASN A 1 187 ? 39.602 29.909 3.157 1.00 40.91 187 ASN A CA 1
ATOM 1429 C C . ASN A 1 187 ? 40.139 29.743 4.597 1.00 40.91 187 ASN A C 1
ATOM 1431 O O . ASN A 1 187 ? 39.388 29.409 5.509 1.00 40.91 187 ASN A O 1
ATOM 1435 N N . ALA A 1 188 ? 41.410 30.149 4.749 1.00 38.12 188 ALA A N 1
ATOM 1436 C CA . ALA A 1 188 ? 42.084 30.692 5.946 1.00 38.12 188 ALA A CA 1
ATOM 1437 C C . ALA A 1 188 ? 42.805 29.708 6.919 1.00 38.12 188 ALA A C 1
ATOM 1439 O O . ALA A 1 188 ? 42.492 28.521 6.932 1.00 38.12 188 ALA A O 1
ATOM 1440 N N . PRO A 1 189 ? 43.865 30.161 7.638 1.00 42.59 189 PRO A N 1
ATOM 1441 C CA . PRO A 1 189 ? 45.186 29.527 7.619 1.00 42.59 189 PRO A CA 1
ATOM 1442 C C . PRO A 1 189 ? 45.631 28.916 8.963 1.00 42.59 189 PRO A C 1
ATOM 1444 O O . PRO A 1 189 ? 44.970 29.033 9.988 1.00 42.59 189 PRO A O 1
ATOM 1447 N N . ALA A 1 190 ? 46.787 28.252 8.899 1.00 41.41 190 ALA A N 1
ATOM 1448 C CA . ALA A 1 190 ? 47.435 27.447 9.928 1.00 41.41 190 ALA A CA 1
ATOM 1449 C C . ALA A 1 190 ? 47.726 28.155 11.264 1.00 41.41 190 ALA A C 1
ATOM 1451 O O . ALA A 1 190 ? 48.369 29.202 11.268 1.00 41.41 190 ALA A O 1
ATOM 1452 N N . GLU A 1 191 ? 47.430 27.477 12.384 1.00 31.98 191 GLU A N 1
ATOM 1453 C CA . GLU A 1 191 ? 48.174 27.646 13.640 1.00 31.98 191 GLU A CA 1
ATOM 1454 C C . GLU A 1 191 ? 48.107 26.397 14.560 1.00 31.98 191 GLU A C 1
ATOM 1456 O O . GLU A 1 191 ? 47.048 26.024 15.047 1.00 31.98 191 GLU A O 1
ATOM 1461 N N . LYS A 1 192 ? 49.287 25.779 14.742 1.00 39.38 192 LYS A N 1
ATOM 1462 C CA . LYS A 1 192 ? 49.882 25.085 15.914 1.00 39.38 192 LYS A CA 1
ATOM 1463 C C . LYS A 1 192 ? 49.133 23.958 16.664 1.00 39.38 192 LYS A C 1
ATOM 1465 O O . LYS A 1 192 ? 48.209 24.184 17.429 1.00 39.38 192 LYS A O 1
ATOM 1470 N N . ASP A 1 193 ? 49.706 22.760 16.500 1.00 35.19 193 ASP A N 1
ATOM 1471 C CA . ASP A 1 193 ? 50.324 21.906 17.538 1.00 35.19 193 ASP A CA 1
ATOM 1472 C C . ASP A 1 193 ? 49.602 21.728 18.885 1.00 35.19 193 ASP A C 1
ATOM 1474 O O . ASP A 1 193 ? 49.731 22.589 19.747 1.00 35.19 193 ASP A O 1
ATOM 1478 N N . ILE A 1 194 ? 48.961 20.562 19.080 1.00 38.66 194 ILE A N 1
ATOM 1479 C CA . ILE A 1 194 ? 48.988 19.771 20.326 1.00 38.66 194 ILE A CA 1
ATOM 1480 C C . ILE A 1 194 ? 48.868 18.284 19.946 1.00 38.66 194 ILE A C 1
ATOM 1482 O O . ILE A 1 194 ? 47.893 17.849 19.333 1.00 38.66 194 ILE A O 1
ATOM 1486 N N . THR A 1 195 ? 49.877 17.506 20.326 1.00 38.16 195 THR A N 1
ATOM 1487 C CA . THR A 1 195 ? 49.861 16.044 20.416 1.00 38.16 195 THR A CA 1
ATOM 1488 C C . THR A 1 195 ? 48.779 15.556 21.376 1.00 38.16 195 THR A C 1
ATOM 1490 O O . THR A 1 195 ? 48.822 15.921 22.547 1.00 38.16 195 THR A O 1
ATOM 1493 N N . ASP A 1 196 ? 47.913 14.638 20.945 1.00 31.92 196 ASP A N 1
ATOM 1494 C CA . ASP A 1 196 ? 47.522 13.542 21.832 1.00 31.92 196 ASP A CA 1
ATOM 1495 C C . ASP A 1 196 ? 47.106 12.299 21.047 1.00 31.92 196 ASP A C 1
ATOM 1497 O O . ASP A 1 196 ? 46.373 12.351 20.056 1.00 31.92 196 ASP A O 1
ATOM 1501 N N . ALA A 1 197 ? 47.657 11.173 21.478 1.00 45.88 197 ALA A N 1
ATOM 1502 C CA . ALA A 1 197 ? 47.417 9.863 20.915 1.00 45.88 197 ALA A CA 1
ATOM 1503 C C . ALA A 1 197 ? 46.028 9.368 21.338 1.00 45.88 197 ALA A C 1
ATOM 1505 O O . ALA A 1 197 ? 45.736 9.267 22.526 1.00 45.88 197 ALA A O 1
ATOM 1506 N N . ALA A 1 198 ? 45.192 8.997 20.369 1.00 40.03 198 ALA A N 1
ATOM 1507 C CA . ALA A 1 198 ? 44.002 8.196 20.619 1.00 40.03 198 ALA A CA 1
ATOM 1508 C C . ALA A 1 198 ? 43.803 7.174 19.494 1.00 40.03 198 ALA A C 1
ATOM 1510 O O . ALA A 1 198 ? 43.884 7.482 18.305 1.00 40.03 198 ALA A O 1
ATOM 1511 N N . ASP A 1 199 ? 43.593 5.942 19.940 1.00 38.75 199 ASP A N 1
ATOM 1512 C CA . ASP A 1 199 ? 43.572 4.670 19.233 1.00 38.75 199 ASP A CA 1
ATOM 1513 C C . ASP A 1 199 ? 42.846 4.617 17.881 1.00 38.75 199 ASP A C 1
ATOM 1515 O O . ASP A 1 199 ? 41.700 5.037 17.711 1.00 38.75 199 ASP A O 1
ATOM 1519 N N . ALA A 1 200 ? 43.495 3.939 16.932 1.00 39.47 200 ALA A N 1
ATOM 1520 C CA . ALA A 1 200 ? 42.878 3.456 15.706 1.00 39.47 200 ALA A CA 1
ATOM 1521 C C . ALA A 1 200 ? 41.890 2.305 16.006 1.00 39.47 200 ALA A C 1
ATOM 1523 O O . ALA A 1 200 ? 42.245 1.363 16.723 1.00 39.47 200 ALA A O 1
ATOM 1524 N N . PRO A 1 201 ? 40.681 2.276 15.411 1.00 43.69 201 PRO A N 1
ATOM 1525 C CA . PRO A 1 201 ? 39.797 1.127 15.539 1.00 43.69 201 PRO A CA 1
ATOM 1526 C C . PRO A 1 201 ? 40.361 -0.040 14.722 1.00 43.69 201 PRO A C 1
ATOM 1528 O O . PRO A 1 201 ? 40.325 -0.067 13.490 1.00 43.69 201 PRO A O 1
ATOM 1531 N N . THR A 1 202 ? 40.891 -1.035 15.429 1.00 44.53 202 THR A N 1
ATOM 1532 C CA . THR A 1 202 ? 41.305 -2.312 14.852 1.00 44.53 202 THR A CA 1
ATOM 1533 C C . THR A 1 202 ? 40.115 -2.981 14.159 1.00 44.53 202 THR A C 1
ATOM 1535 O O . THR A 1 202 ? 39.077 -3.261 14.761 1.00 44.53 202 THR A O 1
ATOM 1538 N N . LYS A 1 203 ? 40.273 -3.251 12.856 1.00 46.12 203 LYS A N 1
ATOM 1539 C CA . LYS A 1 203 ? 39.389 -4.114 12.059 1.00 46.12 203 LYS A CA 1
ATOM 1540 C C . LYS A 1 203 ? 39.215 -5.450 12.791 1.00 46.12 203 LYS A C 1
ATOM 1542 O O . LYS A 1 203 ? 40.088 -6.314 12.722 1.00 46.12 203 LYS A O 1
ATOM 1547 N N . ARG A 1 204 ? 38.087 -5.643 13.478 1.00 54.19 204 ARG A N 1
ATOM 1548 C CA . ARG A 1 204 ? 37.706 -6.953 14.019 1.00 54.19 204 ARG A CA 1
ATOM 1549 C C . ARG A 1 204 ? 37.371 -7.866 12.845 1.00 54.19 204 ARG A C 1
ATOM 1551 O O . ARG A 1 204 ? 36.331 -7.722 12.207 1.00 54.19 204 ARG A O 1
ATOM 1558 N N . SER A 1 205 ? 38.286 -8.777 12.532 1.00 61.53 205 SER A N 1
ATOM 1559 C CA . SER A 1 205 ? 38.034 -9.864 11.596 1.00 61.53 205 SER A CA 1
ATOM 1560 C C . SER A 1 205 ? 36.958 -10.772 12.190 1.00 61.53 205 SER A C 1
ATOM 1562 O O . SER A 1 205 ? 37.071 -11.250 13.319 1.00 61.53 205 SER A O 1
ATOM 1564 N N . VAL A 1 206 ? 35.871 -10.967 11.443 1.00 56.72 206 VAL A N 1
ATOM 1565 C CA . VAL A 1 206 ? 34.794 -11.868 11.852 1.00 56.72 206 VAL A CA 1
ATOM 1566 C C . VAL A 1 206 ? 35.385 -13.279 11.944 1.00 56.72 206 VAL A C 1
ATOM 1568 O O . VAL A 1 206 ? 35.937 -13.774 10.955 1.00 56.72 206 VAL A O 1
ATOM 1571 N N . PRO A 1 207 ? 35.333 -13.929 13.115 1.00 71.50 207 PRO A N 1
ATOM 1572 C CA . PRO A 1 207 ? 35.986 -15.209 13.307 1.00 71.50 207 PRO A CA 1
ATOM 1573 C C . PRO A 1 207 ? 35.283 -16.287 12.471 1.00 71.50 207 PRO A C 1
ATOM 1575 O O . PRO A 1 207 ? 34.058 -16.333 12.386 1.00 71.50 207 PRO A O 1
ATOM 1578 N N . LYS A 1 208 ? 36.063 -17.168 11.834 1.00 64.56 208 LYS A N 1
ATOM 1579 C CA . LYS A 1 208 ? 35.587 -18.144 10.829 1.00 64.56 208 LYS A CA 1
ATOM 1580 C C . LYS A 1 208 ? 34.438 -19.053 11.309 1.00 64.56 208 LYS A C 1
ATOM 1582 O O . LYS A 1 208 ? 33.692 -19.554 10.476 1.00 64.56 208 LYS A O 1
ATOM 1587 N N . TRP A 1 209 ? 34.238 -19.220 12.620 1.00 66.25 209 TRP A N 1
ATOM 1588 C CA . TRP A 1 209 ? 33.116 -19.984 13.186 1.00 66.25 209 TRP A CA 1
ATOM 1589 C C . TRP A 1 209 ? 31.740 -19.329 12.953 1.00 66.25 209 TRP A C 1
ATOM 1591 O O . TRP A 1 209 ? 30.747 -20.044 12.836 1.00 66.25 209 TRP A O 1
ATOM 1601 N N . LEU A 1 210 ? 31.673 -18.001 12.790 1.00 72.12 210 LEU A N 1
ATOM 1602 C CA . LEU A 1 210 ? 30.435 -17.284 12.447 1.00 72.12 210 LEU A CA 1
ATOM 1603 C C . LEU A 1 210 ? 29.943 -17.627 11.030 1.00 72.12 210 LEU A C 1
ATOM 1605 O O . LEU A 1 210 ? 28.740 -17.747 10.809 1.00 72.12 210 LEU A O 1
ATOM 1609 N N . TRP A 1 211 ? 30.862 -17.876 10.090 1.00 74.12 211 TRP A N 1
ATOM 1610 C CA . TRP A 1 211 ? 30.524 -18.344 8.740 1.00 74.12 211 TRP A CA 1
ATOM 1611 C C . TRP A 1 211 ? 30.023 -19.792 8.730 1.00 74.12 211 TRP A C 1
ATOM 1613 O O . TRP A 1 211 ? 29.119 -20.123 7.965 1.00 74.12 211 TRP A O 1
ATOM 1623 N N . VAL A 1 212 ? 30.555 -20.640 9.615 1.00 76.62 212 VAL A N 1
ATOM 1624 C CA . VAL A 1 212 ? 30.085 -22.025 9.778 1.00 76.62 212 VAL A CA 1
ATOM 1625 C C . VAL A 1 212 ? 28.669 -22.051 10.358 1.00 76.62 212 VAL A C 1
ATOM 1627 O O . VAL A 1 212 ? 27.818 -22.769 9.840 1.00 76.62 212 VAL A O 1
ATOM 1630 N N . LEU A 1 213 ? 28.372 -21.221 11.366 1.00 75.94 213 LEU A N 1
ATOM 1631 C CA . LEU A 1 213 ? 27.016 -21.101 11.914 1.00 75.94 213 LEU A CA 1
ATOM 1632 C C . LEU A 1 213 ? 26.008 -20.590 10.881 1.00 75.94 213 LEU A C 1
ATOM 1634 O O . LEU A 1 213 ? 24.926 -21.160 10.761 1.00 75.94 213 LEU A O 1
ATOM 1638 N N . ALA A 1 214 ? 26.367 -19.569 10.099 1.00 78.44 214 ALA A N 1
ATOM 1639 C CA . ALA A 1 214 ? 25.504 -19.069 9.030 1.00 78.44 214 ALA A CA 1
ATOM 1640 C C . ALA A 1 214 ? 25.203 -20.158 7.981 1.00 78.44 214 ALA A C 1
ATOM 1642 O O . ALA A 1 214 ? 24.051 -20.327 7.584 1.00 78.44 214 ALA A O 1
ATOM 1643 N N . ALA A 1 215 ? 26.207 -20.950 7.585 1.00 81.25 215 ALA A N 1
ATOM 1644 C CA . ALA A 1 215 ? 26.025 -22.056 6.646 1.00 81.25 215 ALA A CA 1
ATOM 1645 C C . ALA A 1 215 ? 25.117 -23.168 7.206 1.00 81.25 215 ALA A C 1
ATOM 1647 O O . ALA A 1 215 ? 24.259 -23.680 6.486 1.00 81.25 215 ALA A O 1
ATOM 1648 N N . VAL A 1 216 ? 25.255 -23.507 8.493 1.00 85.81 216 VAL A N 1
ATOM 1649 C CA . VAL A 1 216 ? 24.398 -24.500 9.163 1.00 85.81 216 VAL A CA 1
ATOM 1650 C C . VAL A 1 216 ? 22.949 -24.014 9.240 1.00 85.81 216 VAL A C 1
ATOM 1652 O O . VAL A 1 216 ? 22.038 -24.776 8.925 1.00 85.81 216 VAL A O 1
ATOM 1655 N N . VAL A 1 217 ? 22.716 -22.742 9.580 1.00 88.50 217 VAL A N 1
ATOM 1656 C CA . VAL A 1 217 ? 21.362 -22.160 9.617 1.00 88.50 217 VAL A CA 1
ATOM 1657 C C . VAL A 1 217 ? 20.714 -22.189 8.231 1.00 88.50 217 VAL A C 1
ATOM 1659 O O . VAL A 1 217 ? 19.566 -22.613 8.106 1.00 88.50 217 VAL A O 1
ATOM 1662 N N . VAL A 1 218 ? 21.447 -21.817 7.177 1.00 87.69 218 VAL A N 1
ATOM 1663 C CA . VAL A 1 218 ? 20.943 -21.879 5.795 1.00 87.69 218 VAL A CA 1
ATOM 1664 C C . VAL A 1 218 ? 20.605 -23.317 5.393 1.00 87.69 218 VAL A C 1
ATOM 1666 O O . VAL A 1 218 ? 19.534 -23.552 4.838 1.00 87.69 218 VAL A O 1
ATOM 1669 N N . ALA A 1 219 ? 21.457 -24.294 5.720 1.00 85.25 219 ALA A N 1
ATOM 1670 C CA . ALA A 1 219 ? 21.193 -25.701 5.426 1.00 85.25 219 ALA A CA 1
ATOM 1671 C C . ALA A 1 219 ? 19.925 -26.215 6.132 1.00 85.25 219 ALA A C 1
ATOM 1673 O O . ALA A 1 219 ? 19.097 -26.875 5.504 1.00 85.25 219 ALA A O 1
ATOM 1674 N N . VAL A 1 220 ? 19.725 -25.861 7.406 1.00 87.44 220 VAL A N 1
ATOM 1675 C CA . VAL A 1 220 ? 18.518 -26.229 8.165 1.00 87.44 220 VAL A CA 1
ATOM 1676 C C . VAL A 1 220 ? 17.267 -25.590 7.557 1.00 87.44 220 VAL A C 1
ATOM 1678 O O . VAL A 1 220 ? 16.261 -26.276 7.387 1.00 87.44 220 VAL A O 1
ATOM 1681 N N . VAL A 1 221 ? 17.324 -24.315 7.159 1.00 85.81 221 VAL A N 1
ATOM 1682 C CA . VAL A 1 221 ? 16.201 -23.635 6.490 1.00 85.81 221 VAL A CA 1
ATOM 1683 C C . VAL A 1 221 ? 15.862 -24.309 5.158 1.00 85.81 221 VAL A C 1
ATOM 1685 O O . VAL A 1 221 ? 14.691 -24.572 4.893 1.00 85.81 221 VAL A O 1
ATOM 1688 N N . VAL A 1 222 ? 16.864 -24.660 4.344 1.00 85.12 222 VAL A N 1
ATOM 1689 C CA . VAL A 1 222 ? 16.657 -25.374 3.072 1.00 85.12 222 VAL A CA 1
ATOM 1690 C C . VAL A 1 222 ? 16.024 -26.748 3.305 1.00 85.12 222 VAL A C 1
ATOM 1692 O O . VAL A 1 222 ? 15.076 -27.103 2.607 1.00 85.12 222 VAL A O 1
ATOM 1695 N N . ILE A 1 223 ? 16.478 -27.498 4.314 1.00 81.25 223 ILE A N 1
ATOM 1696 C CA . ILE A 1 223 ? 15.898 -28.801 4.672 1.00 81.25 223 ILE A CA 1
ATOM 1697 C C . ILE A 1 223 ? 14.431 -28.647 5.104 1.00 81.25 223 ILE A C 1
ATOM 1699 O O . ILE A 1 223 ? 13.573 -29.389 4.628 1.00 81.25 223 ILE A O 1
ATOM 1703 N N . VAL A 1 224 ? 14.109 -27.657 5.943 1.00 77.44 224 VAL A N 1
ATOM 1704 C CA . VAL A 1 224 ? 12.725 -27.389 6.378 1.00 77.44 224 VAL A CA 1
ATOM 1705 C C . VAL A 1 224 ? 11.828 -27.000 5.197 1.00 77.44 224 VAL A C 1
ATOM 1707 O O . VAL A 1 224 ? 10.688 -27.464 5.112 1.00 77.44 224 VAL A O 1
ATOM 1710 N N . VAL A 1 225 ? 12.332 -26.195 4.258 1.00 76.12 225 VAL A N 1
ATOM 1711 C CA . VAL A 1 225 ? 11.600 -25.823 3.036 1.00 76.12 225 VAL A CA 1
ATOM 1712 C C . VAL A 1 225 ? 11.368 -27.042 2.139 1.00 76.12 225 VAL A C 1
ATOM 1714 O O . VAL A 1 225 ? 10.249 -27.242 1.672 1.00 76.12 225 VAL A O 1
ATOM 1717 N N . LEU A 1 226 ? 12.366 -27.906 1.948 1.00 70.44 226 LEU A N 1
ATOM 1718 C CA . LEU A 1 226 ? 12.217 -29.119 1.135 1.00 70.44 226 LEU A CA 1
ATOM 1719 C C . LEU A 1 226 ? 11.190 -30.095 1.727 1.00 70.44 226 LEU A C 1
ATOM 1721 O O . LEU A 1 226 ? 10.370 -30.641 0.988 1.00 70.44 226 LEU A O 1
ATOM 1725 N N . VAL A 1 227 ? 11.153 -30.250 3.053 1.00 71.56 227 VAL A N 1
ATOM 1726 C CA . VAL A 1 227 ? 10.142 -31.078 3.736 1.00 71.56 227 VAL A CA 1
ATOM 1727 C C . VAL A 1 227 ? 8.724 -30.509 3.557 1.00 71.56 227 VAL A C 1
ATOM 1729 O O . VAL A 1 227 ? 7.769 -31.270 3.422 1.00 71.56 227 VAL A O 1
ATOM 1732 N N . ARG A 1 228 ? 8.567 -29.179 3.483 1.00 69.12 228 ARG A N 1
ATOM 1733 C CA . ARG A 1 228 ? 7.272 -28.518 3.218 1.00 69.12 228 ARG A CA 1
ATOM 1734 C C . ARG A 1 228 ? 6.816 -28.651 1.758 1.00 69.12 228 ARG A C 1
ATOM 1736 O O . ARG A 1 228 ? 5.616 -28.684 1.512 1.00 69.12 228 ARG A O 1
ATOM 1743 N N . VAL A 1 229 ? 7.744 -28.741 0.803 1.00 62.50 229 VAL A N 1
ATOM 1744 C CA . VAL A 1 229 ? 7.441 -28.800 -0.642 1.00 62.50 229 VAL A CA 1
ATOM 1745 C C . VAL A 1 229 ? 7.059 -30.211 -1.112 1.00 62.50 229 VAL A C 1
ATOM 1747 O O . VAL A 1 229 ? 6.257 -30.352 -2.031 1.00 62.50 229 VAL A O 1
ATOM 1750 N N . VAL A 1 230 ? 7.560 -31.269 -0.467 1.00 53.97 230 VAL A N 1
ATOM 1751 C CA . VAL A 1 230 ? 7.292 -32.663 -0.884 1.00 53.97 230 VAL A CA 1
ATOM 1752 C C . VAL A 1 230 ? 5.957 -33.217 -0.340 1.00 53.97 230 VAL A C 1
ATOM 1754 O O . VAL A 1 230 ? 5.472 -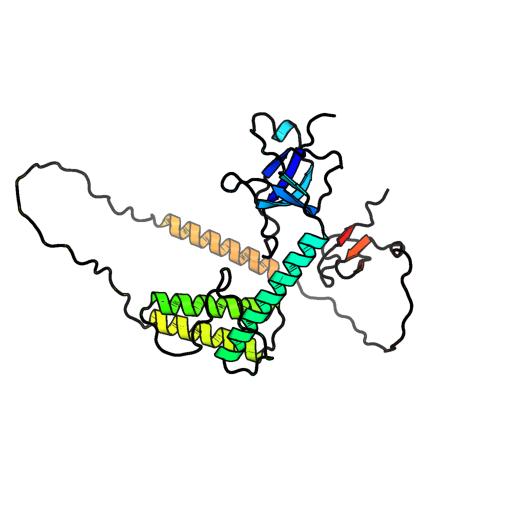34.241 -0.810 1.00 53.97 230 VAL A O 1
ATOM 1757 N N . GLY A 1 231 ? 5.291 -32.517 0.586 1.00 47.28 231 GLY A N 1
ATOM 1758 C CA . GLY A 1 231 ? 4.046 -32.974 1.222 1.00 47.28 231 GLY A CA 1
ATOM 1759 C C . GLY A 1 231 ? 2.742 -32.801 0.425 1.00 47.28 231 GLY A C 1
ATOM 1760 O O . GLY A 1 231 ? 1.682 -33.123 0.953 1.00 47.28 231 GLY A O 1
ATOM 1761 N N . ALA A 1 232 ? 2.771 -32.296 -0.812 1.00 46.34 232 ALA A N 1
ATOM 1762 C CA . ALA A 1 232 ? 1.560 -32.018 -1.588 1.00 46.34 232 ALA A CA 1
ATOM 1763 C C . ALA A 1 232 ? 1.558 -32.760 -2.931 1.00 46.34 232 ALA A C 1
ATOM 1765 O O . ALA A 1 232 ? 1.872 -32.195 -3.978 1.00 46.34 232 ALA A O 1
ATOM 1766 N N . LYS A 1 233 ? 1.171 -34.039 -2.917 1.00 42.88 233 LYS A N 1
ATOM 1767 C CA . LYS A 1 233 ? 0.690 -34.715 -4.128 1.00 42.88 233 LYS A CA 1
ATOM 1768 C C . LYS A 1 233 ? -0.206 -35.895 -3.777 1.00 42.88 233 LYS A C 1
ATOM 1770 O O . LYS A 1 233 ? 0.304 -36.935 -3.383 1.00 42.88 233 LYS A O 1
ATOM 1775 N N . THR A 1 234 ? -1.519 -35.716 -3.937 1.00 41.25 234 THR A N 1
ATOM 1776 C CA . THR A 1 234 ? -2.475 -36.586 -4.668 1.00 41.25 234 THR A CA 1
ATOM 1777 C C . THR A 1 234 ? -3.913 -36.325 -4.204 1.00 41.25 234 THR A C 1
ATOM 1779 O O . THR A 1 234 ? -4.182 -36.240 -3.011 1.00 41.25 234 THR A O 1
ATOM 1782 N N . GLY A 1 235 ? -4.832 -36.183 -5.164 1.00 37.00 235 GLY A N 1
ATOM 1783 C CA . GLY A 1 235 ? -6.266 -36.025 -4.912 1.00 37.00 235 GLY A CA 1
ATOM 1784 C C . GLY A 1 235 ? -7.012 -35.421 -6.100 1.00 37.00 235 GLY A C 1
ATOM 1785 O O . GLY A 1 235 ? -7.428 -34.272 -6.052 1.00 37.00 235 GLY A O 1
ATOM 1786 N N . GLU A 1 236 ? -7.114 -36.199 -7.173 1.00 38.53 236 GLU A N 1
ATOM 1787 C CA . GLU A 1 236 ? -7.882 -35.964 -8.399 1.00 38.53 236 GLU A CA 1
ATOM 1788 C C . GLU A 1 236 ? -9.379 -36.265 -8.187 1.00 38.53 236 GLU A C 1
ATOM 1790 O O . GLU A 1 236 ? -9.684 -37.230 -7.491 1.00 38.53 236 GLU A O 1
ATOM 1795 N N . SER A 1 237 ? -10.295 -35.476 -8.780 1.00 39.62 237 SER A N 1
ATOM 1796 C CA . SER A 1 237 ? -11.500 -35.967 -9.494 1.00 39.62 237 SER A CA 1
ATOM 1797 C C . SER A 1 237 ? -12.463 -34.834 -9.927 1.00 39.62 237 SER A C 1
ATOM 1799 O O . SER A 1 237 ? -13.161 -34.244 -9.110 1.00 39.62 237 SER A O 1
ATOM 1801 N N . SER A 1 238 ? -12.489 -34.598 -11.244 1.00 46.47 238 SER A N 1
ATOM 1802 C CA . SER A 1 238 ? -13.643 -34.624 -12.177 1.00 46.47 238 SER A CA 1
ATOM 1803 C C . SER A 1 238 ? -14.961 -33.861 -11.910 1.00 46.47 238 SER A C 1
ATOM 1805 O O . SER A 1 238 ? -15.690 -34.183 -10.978 1.00 46.47 238 SER A O 1
ATOM 1807 N N . GLY A 1 239 ? -15.375 -33.034 -12.893 1.00 34.03 239 GLY A N 1
ATOM 1808 C CA . GLY A 1 239 ? -16.793 -32.832 -13.271 1.00 34.03 239 GLY A CA 1
ATOM 1809 C C . GLY A 1 239 ? -17.202 -31.414 -13.723 1.00 34.03 239 GLY A C 1
ATOM 1810 O O . GLY A 1 239 ? -17.227 -30.497 -12.914 1.00 34.03 239 GLY A O 1
ATOM 1811 N N . THR A 1 240 ? -17.567 -31.236 -15.002 1.00 43.97 240 THR A N 1
ATOM 1812 C CA . THR A 1 240 ? -18.134 -29.999 -15.618 1.00 43.97 240 THR A CA 1
ATOM 1813 C C . THR A 1 240 ? -19.670 -30.150 -15.870 1.00 43.97 240 THR A C 1
ATOM 1815 O O . THR A 1 240 ? -20.208 -31.191 -15.504 1.00 43.97 240 THR A O 1
ATOM 1818 N N . PRO A 1 241 ? -20.408 -29.164 -16.448 1.00 70.31 241 PRO A N 1
ATOM 1819 C CA . PRO A 1 241 ? -21.532 -28.400 -15.867 1.00 70.31 241 PRO A CA 1
ATOM 1820 C C . PRO A 1 241 ? -22.940 -28.843 -16.378 1.00 70.31 241 PRO A C 1
ATOM 1822 O O . PRO A 1 241 ? -23.036 -29.860 -17.067 1.00 70.31 241 PRO A O 1
ATOM 1825 N N . PRO A 1 242 ? -24.045 -28.101 -16.103 1.00 55.59 242 PRO A N 1
ATOM 1826 C CA . PRO A 1 242 ? -24.479 -27.104 -17.098 1.00 55.59 242 PRO A CA 1
ATOM 1827 C C . PRO A 1 242 ? -25.153 -25.814 -16.564 1.00 55.59 242 PRO A C 1
ATOM 1829 O O . PRO A 1 242 ? -25.546 -25.676 -15.411 1.00 55.59 242 PRO A O 1
ATOM 1832 N N . THR A 1 243 ? -25.254 -24.875 -17.504 1.00 50.16 243 THR A N 1
ATOM 1833 C CA . THR A 1 243 ? -25.777 -23.499 -17.543 1.00 50.16 243 THR A CA 1
ATOM 1834 C C . THR A 1 243 ? -27.247 -23.300 -17.139 1.00 50.16 243 THR A C 1
ATOM 1836 O O . THR A 1 243 ? -28.095 -24.109 -17.505 1.00 50.16 243 THR A O 1
ATOM 1839 N N . SER A 1 244 ? -27.586 -22.144 -16.541 1.00 38.12 244 SER A N 1
ATOM 1840 C CA . SER A 1 244 ? -28.777 -21.327 -16.895 1.00 38.12 244 SER A CA 1
ATOM 1841 C C . SER A 1 244 ? -28.776 -19.938 -16.213 1.00 38.12 244 SER A C 1
ATOM 1843 O O . SER A 1 244 ? -28.652 -19.818 -15.000 1.00 38.12 244 SER A O 1
ATOM 1845 N N . HIS A 1 245 ? -28.915 -18.882 -17.022 1.00 44.31 245 HIS A N 1
ATOM 1846 C CA . HIS A 1 245 ? -29.351 -17.517 -16.650 1.00 44.31 245 HIS A CA 1
ATOM 1847 C C . HIS A 1 245 ? -30.875 -17.391 -16.941 1.00 44.31 245 HIS A C 1
ATOM 1849 O O . HIS A 1 245 ? -31.390 -18.312 -17.580 1.00 44.31 245 HIS A O 1
ATOM 1855 N N . PRO A 1 246 ? -31.604 -16.266 -16.703 1.00 68.88 246 PRO A N 1
ATOM 1856 C CA . PRO A 1 246 ? -31.435 -15.086 -15.823 1.00 68.88 246 PRO A CA 1
ATOM 1857 C C . PRO A 1 246 ? -32.718 -14.762 -14.981 1.00 68.88 246 PRO A C 1
ATOM 1859 O O . PRO A 1 246 ? -33.740 -15.425 -15.130 1.00 68.88 246 PRO A O 1
ATOM 1862 N N . THR A 1 247 ? -32.696 -13.666 -14.195 1.00 35.09 247 THR A N 1
ATOM 1863 C CA . THR A 1 247 ? -33.801 -12.682 -13.943 1.00 35.09 247 THR A CA 1
ATOM 1864 C C . THR A 1 247 ? -34.036 -12.312 -12.466 1.00 35.09 247 THR A C 1
ATOM 1866 O O . THR A 1 247 ? -34.443 -13.126 -11.648 1.00 35.09 247 THR A O 1
ATOM 1869 N N . THR A 1 248 ? -33.792 -11.025 -12.189 1.00 48.38 248 THR A N 1
ATOM 1870 C CA . THR A 1 248 ? -34.502 -10.061 -11.325 1.00 48.38 248 THR A CA 1
ATOM 1871 C C . THR A 1 248 ? -35.509 -10.579 -10.293 1.00 48.38 248 THR A C 1
ATOM 1873 O O . THR A 1 248 ? -36.535 -11.123 -10.688 1.00 48.38 248 THR A O 1
ATOM 1876 N N . SER A 1 249 ? -35.311 -10.224 -9.010 1.00 35.03 249 SER A N 1
ATOM 1877 C CA . SER A 1 249 ? -36.338 -9.669 -8.091 1.00 35.03 249 SER A CA 1
ATOM 1878 C C . SER A 1 249 ? -35.777 -9.399 -6.682 1.00 35.03 249 SER A C 1
ATOM 1880 O O . SER A 1 249 ? -35.461 -10.332 -5.963 1.00 35.03 249 SER A O 1
ATOM 1882 N N . GLN A 1 250 ? -35.711 -8.110 -6.326 1.00 38.66 250 GLN A N 1
ATOM 1883 C CA . GLN A 1 250 ? -36.043 -7.484 -5.029 1.00 38.66 250 GLN A CA 1
ATOM 1884 C C . GLN A 1 250 ? -35.440 -7.941 -3.669 1.00 38.66 250 GLN A C 1
ATOM 1886 O O . GLN A 1 250 ? -35.097 -9.099 -3.451 1.00 38.66 250 GLN A O 1
ATOM 1891 N N . PRO A 1 251 ? -35.323 -6.987 -2.713 1.00 48.19 251 PRO A N 1
ATOM 1892 C CA . PRO A 1 251 ? -34.570 -7.143 -1.473 1.00 48.19 251 PRO A CA 1
ATOM 1893 C C . PRO A 1 251 ? -35.337 -8.030 -0.494 1.00 48.19 251 PRO A C 1
ATOM 1895 O O . PRO A 1 251 ? -36.401 -7.662 -0.003 1.00 48.19 251 PRO A O 1
ATOM 1898 N N . SER A 1 252 ? -34.785 -9.204 -0.215 1.00 33.03 252 SER A N 1
ATOM 1899 C CA . SER A 1 252 ? -35.324 -10.135 0.771 1.00 33.03 252 SER A CA 1
ATOM 1900 C C . SER A 1 252 ? -34.326 -10.271 1.912 1.00 33.03 252 SER A C 1
ATOM 1902 O O . SER A 1 252 ? -33.120 -10.287 1.681 1.00 33.03 252 SER A O 1
ATOM 1904 N N . ALA A 1 253 ? -34.874 -10.290 3.125 1.00 37.50 253 ALA A N 1
ATOM 1905 C CA . ALA A 1 253 ? -34.225 -10.437 4.420 1.00 37.50 253 ALA A CA 1
ATOM 1906 C C . ALA A 1 253 ? -32.903 -11.219 4.394 1.00 37.50 253 ALA A C 1
ATOM 1908 O O . ALA A 1 253 ? -32.803 -12.231 3.702 1.00 37.50 253 ALA A O 1
ATOM 1909 N N . PHE A 1 254 ? -31.928 -10.754 5.189 1.00 37.00 254 PHE A N 1
ATOM 1910 C CA . PHE A 1 254 ? -30.664 -11.445 5.463 1.00 37.00 254 PHE A CA 1
ATOM 1911 C C . PHE A 1 254 ? -30.870 -12.965 5.441 1.00 37.00 254 PHE A C 1
ATOM 1913 O O . PHE A 1 254 ? -31.636 -13.464 6.273 1.00 37.00 254 PHE A O 1
ATOM 1920 N N . PRO A 1 255 ? -30.260 -13.702 4.492 1.00 47.88 255 PRO A N 1
ATOM 1921 C CA . PRO A 1 255 ? -30.428 -15.140 4.450 1.00 47.88 255 PRO A CA 1
ATOM 1922 C C . PRO A 1 255 ? -29.859 -15.690 5.752 1.00 47.88 255 PRO A C 1
ATOM 1924 O O . PRO A 1 255 ? -28.661 -15.583 6.022 1.00 47.88 255 PRO A O 1
ATOM 1927 N N . SER A 1 256 ? -30.735 -16.238 6.594 1.00 64.19 256 SER A N 1
ATOM 1928 C CA . SER A 1 256 ? -30.305 -17.081 7.700 1.00 64.19 256 SER A CA 1
ATOM 1929 C C . SER A 1 256 ? -29.386 -18.144 7.109 1.00 64.19 256 SER A C 1
ATOM 1931 O O . SER A 1 256 ? -29.721 -18.750 6.088 1.00 64.19 256 SER A O 1
ATOM 1933 N N . ALA A 1 257 ? -28.196 -18.290 7.689 1.00 71.88 257 ALA A N 1
ATOM 1934 C CA . ALA A 1 257 ? -27.164 -19.123 7.099 1.00 71.88 257 ALA A CA 1
ATOM 1935 C C . ALA A 1 257 ? -27.696 -20.544 6.815 1.00 71.88 257 ALA A C 1
ATOM 1937 O O . ALA A 1 257 ? -28.448 -21.081 7.636 1.00 71.88 257 ALA A O 1
ATOM 1938 N N . PRO A 1 258 ? -27.328 -21.166 5.678 1.00 77.06 258 PRO A N 1
ATOM 1939 C CA . PRO A 1 258 ? -27.753 -22.522 5.359 1.00 77.06 258 PRO A CA 1
ATOM 1940 C C . PRO A 1 258 ? -27.392 -23.487 6.491 1.00 77.06 258 PRO A C 1
ATOM 1942 O O . PRO A 1 258 ? -26.284 -23.433 7.029 1.00 77.06 258 PRO A O 1
ATOM 1945 N N . ALA A 1 259 ? -28.310 -24.388 6.843 1.00 73.19 259 ALA A N 1
ATOM 1946 C CA . ALA A 1 259 ? -28.067 -25.375 7.890 1.00 73.19 259 ALA A CA 1
ATOM 1947 C C . ALA A 1 259 ? -26.801 -26.197 7.578 1.00 73.19 259 ALA A C 1
ATOM 1949 O O . ALA A 1 259 ? -26.657 -26.744 6.484 1.00 73.19 259 ALA A O 1
ATOM 1950 N N . GLY A 1 260 ? -25.878 -26.266 8.541 1.00 74.31 260 GLY A N 1
ATOM 1951 C CA . GLY A 1 260 ? -24.592 -26.956 8.392 1.00 74.31 260 GLY A CA 1
ATOM 1952 C C . GLY A 1 260 ? -23.453 -26.101 7.825 1.00 74.31 260 GLY A C 1
ATOM 1953 O O . GLY A 1 260 ? -22.330 -26.596 7.727 1.00 74.31 260 GLY A O 1
ATOM 1954 N N . ALA A 1 261 ? -23.696 -24.832 7.483 1.00 85.06 261 ALA A N 1
ATOM 1955 C CA . ALA A 1 261 ? -22.620 -23.899 7.177 1.00 85.06 261 ALA A CA 1
ATOM 1956 C C . ALA A 1 261 ? -21.825 -23.572 8.450 1.00 85.06 261 ALA A C 1
ATOM 1958 O O . ALA A 1 261 ? -22.394 -23.214 9.480 1.00 85.06 261 ALA A O 1
ATOM 1959 N N . ASN A 1 262 ? -20.499 -23.674 8.374 1.00 87.06 262 ASN A N 1
ATOM 1960 C CA . ASN A 1 262 ? -19.609 -23.384 9.497 1.00 87.06 262 ASN A CA 1
ATOM 1961 C C . ASN A 1 262 ? -19.038 -21.959 9.442 1.00 87.06 262 ASN A C 1
ATOM 1963 O O . ASN A 1 262 ? -18.603 -21.424 10.460 1.00 87.06 262 ASN A O 1
ATOM 1967 N N . ALA A 1 263 ? -19.039 -21.336 8.263 1.00 90.81 263 ALA A N 1
ATOM 1968 C CA . ALA A 1 263 ? -18.546 -19.982 8.053 1.00 90.81 263 ALA A CA 1
ATOM 1969 C C . ALA A 1 263 ? -19.260 -19.290 6.888 1.00 90.81 263 ALA A C 1
ATOM 1971 O O . ALA A 1 263 ? -19.620 -19.930 5.901 1.00 90.81 263 ALA A O 1
ATOM 1972 N N . GLN A 1 264 ? -19.400 -17.972 6.985 1.00 90.31 264 GLN A N 1
ATOM 1973 C CA . GLN A 1 264 ? -19.733 -17.090 5.872 1.00 90.31 264 GLN A CA 1
ATOM 1974 C C . GLN A 1 264 ? -18.437 -16.513 5.293 1.00 90.31 264 GLN A C 1
ATOM 1976 O O . GLN A 1 264 ? -17.574 -16.047 6.039 1.00 90.31 264 GLN A O 1
ATOM 1981 N N . CYS A 1 265 ? -18.285 -16.552 3.974 1.00 93.25 265 CYS A N 1
ATOM 1982 C CA . CYS A 1 265 ? -17.140 -16.025 3.242 1.00 93.25 265 CYS A CA 1
ATOM 1983 C C . CYS A 1 265 ? -17.322 -14.539 2.899 1.00 93.25 265 CYS A C 1
ATOM 1985 O O . CYS A 1 265 ? -18.437 -14.016 2.910 1.00 93.25 265 CYS A O 1
ATOM 1987 N N . ARG A 1 266 ? -16.223 -13.841 2.584 1.00 87.88 266 ARG A N 1
ATOM 1988 C CA . ARG A 1 266 ? -16.245 -12.395 2.278 1.00 87.88 266 ARG A CA 1
ATOM 1989 C C . ARG A 1 266 ? -16.985 -12.022 0.999 1.00 87.88 266 ARG A C 1
ATOM 1991 O O . ARG A 1 266 ? -17.440 -10.891 0.880 1.00 87.88 266 ARG A O 1
ATOM 1998 N N . ASP A 1 267 ? -17.115 -12.948 0.064 1.00 84.75 267 ASP A N 1
ATOM 1999 C CA . ASP A 1 267 ? -17.914 -12.758 -1.147 1.00 84.75 267 ASP A CA 1
ATOM 2000 C C . ASP A 1 267 ? -19.413 -13.065 -0.952 1.00 84.75 267 ASP A C 1
ATOM 2002 O O . ASP A 1 267 ? -20.180 -13.021 -1.910 1.00 84.75 267 ASP A O 1
ATOM 2006 N N . GLY A 1 268 ? -19.838 -13.369 0.282 1.00 82.25 268 GLY A N 1
ATOM 2007 C CA . GLY A 1 268 ? -21.225 -13.676 0.636 1.00 82.25 268 GLY A CA 1
ATOM 2008 C C . GLY A 1 268 ? -21.608 -15.153 0.499 1.00 82.25 268 GLY A C 1
ATOM 2009 O O . GLY A 1 268 ? -22.730 -15.513 0.855 1.00 82.25 268 GLY A O 1
ATOM 2010 N N . THR A 1 269 ? -20.701 -16.015 0.027 1.00 88.31 269 THR A N 1
ATOM 2011 C CA . THR A 1 269 ? -20.916 -17.472 -0.017 1.00 88.31 269 THR A CA 1
ATOM 2012 C C . THR A 1 269 ? -20.724 -18.122 1.360 1.00 88.31 269 THR A C 1
ATOM 2014 O O . THR A 1 269 ? -20.286 -17.476 2.311 1.00 88.31 269 THR A O 1
ATOM 2017 N N . TYR A 1 270 ? -21.068 -19.406 1.501 1.00 89.56 270 TYR A N 1
ATOM 2018 C CA . TYR A 1 270 ? -20.941 -20.149 2.759 1.00 89.56 270 TYR A CA 1
ATOM 2019 C C . TYR A 1 270 ? -19.999 -21.343 2.612 1.00 89.56 270 TYR A C 1
ATOM 2021 O O . TYR A 1 270 ? -20.024 -22.060 1.613 1.00 89.56 270 TYR A O 1
ATOM 2029 N N . SER A 1 271 ? -19.188 -21.572 3.641 1.00 85.44 271 SER A N 1
ATOM 2030 C CA . SER A 1 271 ? -18.336 -22.748 3.778 1.00 85.44 271 SER A CA 1
ATOM 2031 C C . SER A 1 271 ? -19.034 -23.813 4.627 1.00 85.44 271 SER A C 1
ATOM 2033 O O . SER A 1 271 ? -19.691 -23.504 5.620 1.00 85.44 271 SER A O 1
ATOM 2035 N N . PHE A 1 272 ? -18.836 -25.075 4.243 1.00 88.12 272 PHE A N 1
ATOM 2036 C CA . PHE A 1 272 ? -19.355 -26.275 4.917 1.00 88.12 272 PHE A CA 1
ATOM 2037 C C . PHE A 1 272 ? -18.222 -27.181 5.425 1.00 88.12 272 PHE A C 1
ATOM 2039 O O . PHE A 1 272 ? -18.404 -28.375 5.656 1.00 88.12 272 PHE A O 1
ATOM 2046 N N . SER A 1 273 ? -17.008 -26.639 5.537 1.00 81.06 273 SER A N 1
ATOM 2047 C CA . SER A 1 273 ? -15.852 -27.402 6.003 1.00 81.06 273 SER A CA 1
ATOM 2048 C C . SER A 1 273 ? -16.031 -27.821 7.464 1.00 81.06 273 SER A C 1
ATOM 2050 O O . SER A 1 273 ? -16.500 -27.060 8.298 1.00 81.06 273 SER A O 1
ATOM 2052 N N . THR A 1 274 ? -15.573 -29.014 7.827 1.00 75.31 274 THR A N 1
ATOM 2053 C CA . THR A 1 274 ? -15.491 -29.431 9.238 1.00 75.31 274 THR A CA 1
ATOM 2054 C C . THR A 1 274 ? -14.237 -28.901 9.935 1.00 75.31 274 THR A C 1
ATOM 2056 O O . THR A 1 274 ? -14.123 -28.975 11.156 1.00 75.31 274 THR A O 1
ATOM 2059 N N . ARG A 1 275 ? -13.272 -28.359 9.177 1.00 78.12 275 ARG A N 1
ATOM 2060 C CA . ARG A 1 275 ? -12.000 -27.829 9.689 1.00 78.12 275 ARG A CA 1
ATOM 2061 C C . ARG A 1 275 ? -11.880 -26.344 9.365 1.00 78.12 275 ARG A C 1
ATOM 2063 O O . ARG A 1 275 ? -12.083 -25.934 8.223 1.00 78.12 275 ARG A O 1
ATOM 2070 N N . ARG A 1 276 ? -11.482 -25.541 10.358 1.00 82.81 276 ARG A N 1
ATOM 2071 C CA . ARG A 1 276 ? -11.313 -24.087 10.186 1.00 82.81 276 ARG A CA 1
ATOM 2072 C C . ARG A 1 276 ? -10.193 -23.729 9.203 1.00 82.81 276 ARG A C 1
ATOM 2074 O O . ARG A 1 276 ? -10.301 -22.747 8.476 1.00 82.81 276 ARG A O 1
ATOM 2081 N N . ASN A 1 277 ? -9.141 -24.544 9.133 1.00 83.25 277 ASN A N 1
ATOM 2082 C CA . ASN A 1 277 ? -8.019 -24.296 8.232 1.00 83.25 277 ASN A CA 1
ATOM 2083 C C . ASN A 1 277 ? -8.443 -24.462 6.759 1.00 83.25 277 ASN A C 1
ATOM 2085 O O . ASN A 1 277 ? -8.902 -25.535 6.373 1.00 83.25 277 ASN A O 1
ATOM 2089 N N . GLY A 1 278 ? -8.291 -23.406 5.956 1.00 83.00 278 GLY A N 1
ATOM 2090 C CA . GLY A 1 278 ? -8.646 -23.385 4.530 1.00 83.00 278 GLY A CA 1
ATOM 2091 C C . GLY A 1 278 ? -10.103 -23.029 4.205 1.00 83.00 278 GLY A C 1
ATOM 2092 O O . GLY A 1 278 ? -10.458 -22.983 3.027 1.00 83.00 278 GLY A O 1
ATOM 2093 N N . SER A 1 279 ? -10.948 -22.739 5.203 1.00 88.56 279 SER A N 1
ATOM 2094 C CA . SER A 1 279 ? -12.322 -22.276 4.942 1.00 88.56 279 SER A CA 1
ATOM 2095 C C . SER A 1 279 ? -12.303 -20.938 4.193 1.00 88.56 279 SER A C 1
ATOM 2097 O O . SER A 1 279 ? -11.527 -20.044 4.532 1.00 88.56 279 SER A O 1
ATOM 2099 N N . CYS A 1 280 ? -13.147 -20.803 3.165 1.00 90.56 280 CYS A N 1
ATOM 2100 C CA . CYS A 1 280 ? -13.256 -19.603 2.327 1.00 90.56 280 CYS A CA 1
ATOM 2101 C C . CYS A 1 280 ? -11.959 -19.167 1.610 1.00 90.56 280 CYS A C 1
ATOM 2103 O O . CYS A 1 280 ? -11.870 -18.025 1.163 1.00 90.56 280 CYS A O 1
ATOM 2105 N N . ALA A 1 281 ? -10.957 -20.046 1.453 1.00 86.56 281 ALA A N 1
ATOM 2106 C CA . ALA A 1 281 ? -9.683 -19.690 0.815 1.00 86.56 281 ALA A CA 1
ATOM 2107 C C . ALA A 1 281 ? -9.848 -19.195 -0.638 1.00 86.56 281 ALA A C 1
ATOM 2109 O O . ALA A 1 281 ? -9.180 -18.248 -1.042 1.00 86.56 281 ALA A O 1
ATOM 2110 N N . GLY A 1 282 ? -10.779 -19.785 -1.399 1.00 85.75 282 GLY A N 1
ATOM 2111 C CA . GLY A 1 282 ? -11.140 -19.330 -2.751 1.00 85.75 282 GLY A CA 1
ATOM 2112 C C . GLY A 1 282 ? -12.112 -18.144 -2.793 1.00 85.75 282 GLY A C 1
ATOM 2113 O O . GLY A 1 282 ? -12.361 -17.602 -3.861 1.00 85.75 282 GLY A O 1
ATOM 2114 N N . HIS A 1 283 ? -12.633 -17.732 -1.636 1.00 87.62 283 HIS A N 1
ATOM 2115 C CA . HIS A 1 283 ? -13.727 -16.767 -1.480 1.00 87.62 283 HIS A CA 1
ATOM 2116 C C . HIS A 1 283 ? -13.295 -15.530 -0.666 1.00 87.62 283 HIS A C 1
ATOM 2118 O O . HIS A 1 283 ? -14.100 -14.876 -0.002 1.00 87.62 283 HIS A O 1
ATOM 2124 N N . GLY A 1 284 ? -11.991 -15.228 -0.667 1.00 85.00 284 GLY A N 1
ATOM 2125 C CA . GLY A 1 284 ? -11.428 -14.041 -0.008 1.00 85.00 284 GLY A CA 1
ATOM 2126 C C . GLY A 1 284 ? -11.293 -14.136 1.518 1.00 85.00 284 GLY A C 1
ATOM 2127 O O . GLY A 1 284 ? -11.027 -13.124 2.172 1.00 85.00 284 GLY A O 1
ATOM 2128 N N . GLY A 1 285 ? -11.441 -15.334 2.086 1.00 86.31 285 GLY A N 1
ATOM 2129 C CA . GLY A 1 285 ? -11.361 -15.591 3.522 1.00 86.31 285 GLY A CA 1
ATOM 2130 C C . GLY A 1 285 ? -12.714 -15.535 4.234 1.00 86.31 285 GLY A C 1
ATOM 2131 O O . GLY A 1 285 ? -13.749 -15.210 3.651 1.00 86.31 285 GLY A O 1
ATOM 2132 N N . VAL A 1 286 ? -12.704 -15.917 5.511 1.00 92.94 286 VAL A N 1
ATOM 2133 C CA . VAL A 1 286 ? -13.906 -15.983 6.351 1.00 92.94 286 VAL A CA 1
ATOM 2134 C C . VAL A 1 286 ? -14.310 -14.577 6.795 1.00 92.94 286 VAL A C 1
ATOM 2136 O O . VAL A 1 286 ? -13.489 -13.836 7.331 1.00 92.94 286 VAL A O 1
ATOM 2139 N N . ALA A 1 287 ? -15.575 -14.225 6.579 1.00 87.00 287 ALA A N 1
ATOM 2140 C CA . ALA A 1 287 ? -16.205 -13.018 7.103 1.00 87.00 287 ALA A CA 1
ATOM 2141 C C . ALA A 1 287 ? -16.741 -13.235 8.526 1.00 87.00 287 ALA A C 1
ATOM 2143 O O . ALA A 1 287 ? -16.518 -12.399 9.396 1.00 87.00 287 ALA A O 1
ATOM 2144 N N . ALA A 1 288 ? -17.399 -14.373 8.776 1.00 86.06 288 ALA A N 1
ATOM 2145 C CA . ALA A 1 288 ? -17.932 -14.730 10.090 1.00 86.06 288 ALA A CA 1
ATOM 2146 C C . ALA A 1 288 ? -17.952 -16.252 10.301 1.00 86.06 288 ALA A C 1
ATOM 2148 O O . ALA A 1 288 ? -18.258 -17.006 9.378 1.00 86.06 288 ALA A O 1
ATOM 2149 N N . TRP A 1 289 ? -17.657 -16.703 11.523 1.00 88.62 289 TRP A N 1
ATOM 2150 C CA . TRP A 1 289 ? -17.816 -18.102 11.933 1.00 88.62 289 TRP A CA 1
ATOM 2151 C C . TRP A 1 289 ? -19.220 -18.324 12.500 1.00 88.62 289 TRP A C 1
ATOM 2153 O O . TRP A 1 289 ? -19.652 -17.608 13.404 1.00 88.62 289 TRP A O 1
ATOM 2163 N N . LEU A 1 290 ? -19.931 -19.308 11.953 1.00 85.00 290 LEU A N 1
ATOM 2164 C CA . LEU A 1 290 ? -21.340 -19.577 12.257 1.00 85.00 290 LEU A CA 1
ATOM 2165 C C . LEU A 1 290 ? -21.522 -20.626 13.364 1.00 85.00 290 LEU A C 1
ATOM 2167 O O . LEU A 1 290 ? -22.610 -20.759 13.909 1.00 85.00 290 LEU A O 1
ATOM 2171 N N . ASP A 1 291 ? -20.449 -21.328 13.731 1.00 73.44 291 ASP A N 1
ATOM 2172 C CA . ASP A 1 291 ? -20.396 -22.319 14.815 1.00 73.44 291 ASP A CA 1
ATOM 2173 C C . ASP A 1 291 ? -20.327 -21.692 16.225 1.00 73.44 291 ASP A C 1
ATOM 2175 O O . ASP A 1 291 ? -20.327 -22.411 17.222 1.00 73.44 291 ASP A O 1
ATOM 2179 N N . SER A 1 292 ? -20.275 -20.359 16.315 1.00 55.47 292 SER A N 1
ATOM 2180 C CA . SER A 1 292 ? -20.178 -19.586 17.564 1.00 55.47 292 SER A CA 1
ATOM 2181 C C . SER A 1 292 ? -21.381 -18.668 17.847 1.00 55.47 292 SER A C 1
ATOM 2183 O O . SER A 1 292 ? -21.290 -17.791 18.705 1.00 55.47 292 SER A O 1
ATOM 2185 N N . GLN A 1 293 ? -22.505 -18.849 17.149 1.00 45.28 293 GLN A N 1
ATOM 2186 C CA . GLN A 1 293 ? -23.781 -18.223 17.524 1.00 45.28 293 GLN A CA 1
ATOM 2187 C C . GLN A 1 293 ? -24.441 -19.080 18.628 1.00 45.28 293 GLN A C 1
ATOM 2189 O O . GLN A 1 293 ? -24.602 -20.279 18.400 1.00 45.28 293 GLN A O 1
ATOM 2194 N N . PRO A 1 294 ? -24.746 -18.530 19.822 1.00 41.38 294 PRO A N 1
ATOM 2195 C CA . PRO A 1 294 ? -25.457 -19.261 20.874 1.00 41.38 294 PRO A CA 1
ATOM 2196 C C . PRO A 1 294 ? -26.898 -19.613 20.484 1.00 41.38 294 PRO A C 1
ATOM 2198 O O . PRO A 1 294 ? -27.501 -18.861 19.684 1.00 41.38 294 PRO A O 1
#

InterPro domains:
  IPR022236 Domain of unknown function DUF3761 [PF12587] (258-290)

Secondary structure (DSSP, 8-state):
-PPEEEEEEE--SSS---S-PPEEEEEE-SSSPPPTT-EEEE--SS-SSEEEEEEEEPPTTTTTT---EE--EEPPHHHHHHHHHHHHHHHHHHHHHHHHHHT------PPPPS-TT-PPPPPSSS--SSHHHHHHHHHHHHHHHHHHHHTT--HHHHHHHHHHHHHHHHHHHHSPP---------------------------PPPHHHHHHHHHHHHHHHHHHHHHHTT------------------------PPPTT--EEETTS-EE--SSSTTTTGGGTSEEEESTT--

Organism: NCBI:txid512402

pLDDT: mean 76.36, std 19.58, range [31.92, 98.31]

Sequence (294 aa):
MGPTIVRVAHRSLTKPVTDDGPEDLCHWPFNEPPVPGQWVIAPTSVQAESYAVVAGLGKADDAKGAALKTITKVVPEEDVAEALRKAKAETMAWLWLAQRTAGFPAPGYPAPPDEYPYSPIPPSRGTAPSADVASEYGLVWRRVHRQAQECGLPDEQLKRFKSISEQWFALSQSLPAEQAQRPASANAPAEKDITDAADAPTKRSVPKWLWVLAAVVVAVVVIVVLVRVVGAKTGESSGTPPTSHPTTSQPSAFPSAPAGANAQCRDGTYSFSTRRNGSCAGHGGVAAWLDSQP

Radius of gyration: 28.56 Å; chains: 1; bounding box: 87×67×60 Å

Foldseek 3Di:
DPFWKFWKFFDDLADDDDPDGDTAIATEPDPDDADFQWWFFWADPVGRTTIITTNGTDDPVVCVPPPHHHTDGTDDPVNSVVVNVVSVVLLVLLLLQVCVLLPHDGDDDPHRPPDPPQDRQDHLDDADPALVRLLVNLVNLVVSLVSCVVVVHDPVSSVSSNVSSVNSNVNSVVGPHPPDDPDDDDDDDDDDDDDDDDDDPPDDDDDVVVVVVVVVVVVVVVVVVVVVVVPDDDDDDDDDDDDDDDDDDDDDDDPPDPPQFQFQAPQRDTFNDPDQPPTCVVRHHGPDGPVPDD